Protein AF-A0AA39XKK7-F1 (afdb_monomer)

Sequence (184 aa):
MSSSHASLSAATDDRKARLAKLKSLKRKQPDADDDHHSADPDPSSLDSSTDTANTTTTAVSNSPPTQDVARLHLSGRNYDPETRGPKLGFEAPPTLALDKPTLEEQAADLEDESKRQAAVDAQEGDKGIDLFKLQPKKPNWDLKRELNRKLKVLNVRTDNAIAKLVRERLAAKKERELEEQDLA

Mean predicted aligned error: 21.62 Å

Solvent-accessible surface area (backbone atoms only — not comparable to full-atom values): 12000 Å² total; per-residue (Å²): 126,72,68,64,58,56,54,54,51,54,54,50,53,53,52,51,54,53,51,52,60,53,58,64,66,74,72,81,76,83,90,74,91,79,91,82,82,88,82,86,89,85,90,86,84,90,87,85,88,83,84,87,87,80,90,82,90,81,83,89,78,96,71,86,71,94,59,61,67,60,70,80,73,48,81,56,80,59,42,35,84,87,78,71,39,73,53,55,61,83,86,59,40,85,67,75,83,48,95,61,83,51,72,68,55,54,48,49,54,50,50,52,53,52,52,51,49,52,51,52,52,49,61,53,58,70,50,63,82,56,66,79,75,71,45,84,73,62,89,59,50,62,60,49,51,56,48,48,60,57,42,56,64,49,48,56,54,50,52,52,50,51,53,49,53,51,50,54,54,53,49,56,51,51,51,52,56,47,54,56,58,77,76,107

Radius of gyration: 39.66 Å; Cα contacts (8 Å, |Δi|>4): 17; chains: 1; bounding box: 82×65×104 Å

Secondary structure (DSSP, 8-state):
--HHHHHHHHHHHHHHHHHHHHHHHT-------------PPP------------------------S-HHHHH---TTEETTTTEE--TTTS-TTTT-SS--HHHHHHHHHHHHHHHHHHHHHHHSS---HHHHSPPPTTHHHHHHHHHHHHHHHHHHHHHHHHHHHHHHHHHHHHHHHHHHT-

Foldseek 3Di:
DPVVVVVVVVVVVVVVVVVVVVVVVPPPDDDDDDDDDDDDDDDDDDDDDDDDDDDDDDDDDDDDDPPDVCVVPDPCVQADPVVRDGNDCVVVPVCPPDPDDDPVVVVVVVVVVVVVVVVVVVVVPVVDDDPVVVPDDDPCPVVVVVVVVVVVVVVVVVVVVVVVVVVVVVVVVVVVVVVVVVVD

InterPro domains:
  IPR013169 mRNA splicing factor Cwf18-like [PF08315] (7-170)
  IPR013169 mRNA splicing factor Cwf18-like [PTHR31551] (2-176)

pLDDT: mean 76.4, std 20.33, range [33.97, 98.19]

Organism: NCBI:txid252184

Structure (mmCIF, N/CA/C/O backbone):
data_AF-A0AA39XKK7-F1
#
_entry.id   AF-A0AA39XKK7-F1
#
loop_
_atom_site.group_PDB
_atom_site.id
_atom_site.type_symbol
_atom_site.label_atom_id
_atom_site.label_alt_id
_atom_site.label_comp_id
_atom_site.label_asym_id
_atom_site.label_entity_id
_atom_site.label_seq_id
_atom_site.pdbx_PDB_ins_code
_atom_site.Cartn_x
_atom_site.Cartn_y
_atom_site.Cartn_z
_atom_site.occupancy
_atom_site.B_iso_or_equiv
_atom_site.auth_seq_id
_atom_site.auth_comp_id
_atom_site.auth_asym_id
_atom_site.auth_atom_id
_atom_site.pdbx_PDB_model_num
ATOM 1 N N . MET A 1 1 ? 42.856 1.350 -2.943 1.00 54.47 1 MET A N 1
ATOM 2 C CA . MET A 1 1 ? 41.787 1.456 -3.963 1.00 54.47 1 MET A CA 1
ATOM 3 C C . MET A 1 1 ? 42.305 1.777 -5.375 1.00 54.47 1 MET A C 1
ATOM 5 O O . MET A 1 1 ? 41.574 1.535 -6.319 1.00 54.47 1 MET A O 1
ATOM 9 N N . SER A 1 2 ? 43.549 2.252 -5.565 1.00 60.19 2 SER A N 1
ATOM 10 C CA . SER A 1 2 ? 44.083 2.618 -6.899 1.00 60.19 2 SER A CA 1
ATOM 11 C C . SER A 1 2 ? 44.522 1.423 -7.779 1.00 60.19 2 SER A C 1
ATOM 13 O O . SER A 1 2 ? 44.527 1.508 -9.003 1.00 60.19 2 SER A O 1
ATOM 15 N N . SER A 1 3 ? 44.840 0.267 -7.183 1.00 65.69 3 SER A N 1
ATOM 16 C CA . SER A 1 3 ? 45.387 -0.898 -7.902 1.00 65.69 3 SER A CA 1
ATOM 17 C C . SER A 1 3 ? 44.389 -1.630 -8.813 1.00 65.69 3 SER A C 1
ATOM 19 O O . SER A 1 3 ? 44.795 -2.166 -9.840 1.00 65.69 3 SER A O 1
ATOM 21 N N . SER A 1 4 ? 43.093 -1.630 -8.484 1.00 74.44 4 SER A N 1
ATOM 22 C CA . SER A 1 4 ? 42.065 -2.330 -9.271 1.00 74.44 4 SER A CA 1
ATOM 23 C C . SER A 1 4 ? 41.748 -1.638 -10.601 1.00 74.44 4 SER A C 1
ATOM 25 O O . SER A 1 4 ? 41.419 -2.299 -11.579 1.00 74.44 4 SER A O 1
ATOM 27 N N . HIS A 1 5 ? 41.873 -0.310 -10.672 1.00 76.50 5 HIS A N 1
ATOM 28 C CA . HIS A 1 5 ? 41.663 0.422 -11.925 1.00 76.50 5 HIS A CA 1
ATOM 29 C C . HIS A 1 5 ? 42.813 0.196 -12.913 1.00 76.50 5 HIS A C 1
ATOM 31 O O . HIS A 1 5 ? 42.573 0.071 -14.109 1.00 76.50 5 HIS A O 1
ATOM 37 N N . ALA A 1 6 ? 44.047 0.066 -12.418 1.00 82.12 6 ALA A N 1
ATOM 38 C CA . ALA A 1 6 ? 45.203 -0.226 -13.259 1.00 82.12 6 ALA A CA 1
ATOM 39 C C . ALA A 1 6 ? 45.124 -1.623 -13.906 1.00 82.12 6 ALA A C 1
ATOM 41 O O . ALA A 1 6 ? 45.447 -1.765 -15.084 1.00 82.12 6 ALA A O 1
ATOM 42 N N . SER A 1 7 ? 44.646 -2.642 -13.178 1.00 83.94 7 SER A N 1
ATOM 43 C CA . SER A 1 7 ? 44.491 -3.997 -13.729 1.00 83.94 7 SER A CA 1
ATOM 44 C C . SER A 1 7 ? 43.361 -4.095 -14.760 1.00 83.94 7 SER A C 1
ATOM 46 O O . SER A 1 7 ? 43.516 -4.775 -15.774 1.00 83.94 7 SER A O 1
ATOM 48 N N . LEU A 1 8 ? 42.250 -3.381 -14.546 1.00 86.38 8 LEU A N 1
ATOM 49 C CA . LEU A 1 8 ? 41.129 -3.320 -15.492 1.00 86.38 8 LEU A CA 1
ATOM 50 C C . LEU A 1 8 ? 41.510 -2.613 -16.802 1.00 86.38 8 LEU A C 1
ATOM 52 O O . LEU A 1 8 ? 41.150 -3.087 -17.884 1.00 86.38 8 LEU A O 1
ATOM 56 N N . SER A 1 9 ? 42.270 -1.517 -16.722 1.00 91.25 9 SER A N 1
ATOM 57 C CA . SER A 1 9 ? 42.781 -0.820 -17.908 1.00 91.25 9 SER A CA 1
ATOM 58 C C . SER A 1 9 ? 43.757 -1.696 -18.696 1.00 91.25 9 SER A C 1
ATOM 60 O O . SER A 1 9 ? 43.575 -1.870 -19.899 1.00 91.25 9 SER A O 1
ATOM 62 N N . ALA A 1 10 ? 44.704 -2.355 -18.015 1.00 91.25 10 ALA A N 1
ATOM 63 C CA . ALA A 1 10 ? 45.649 -3.273 -18.655 1.00 91.25 10 ALA A CA 1
ATOM 64 C C . ALA A 1 10 ? 44.943 -4.438 -19.383 1.00 91.25 10 ALA A C 1
ATOM 66 O O . ALA A 1 10 ? 45.268 -4.749 -20.527 1.00 91.25 10 ALA A O 1
ATOM 67 N N . ALA A 1 11 ? 43.914 -5.036 -18.768 1.00 92.31 11 ALA A N 1
ATOM 68 C CA . ALA A 1 11 ? 43.124 -6.100 -19.395 1.00 92.31 11 ALA A CA 1
ATOM 69 C C . ALA A 1 11 ? 42.337 -5.619 -20.633 1.00 92.31 11 ALA A C 1
ATOM 71 O O . ALA A 1 11 ? 42.130 -6.375 -21.589 1.00 92.31 11 ALA A O 1
ATOM 72 N N . THR A 1 12 ? 41.898 -4.358 -20.630 1.00 94.81 12 THR A N 1
ATOM 73 C CA . THR A 1 12 ? 41.181 -3.747 -21.758 1.00 94.81 12 THR A CA 1
ATOM 74 C C . THR A 1 12 ? 42.115 -3.521 -22.947 1.00 94.81 12 THR A C 1
ATOM 76 O O . THR A 1 12 ? 41.756 -3.853 -24.084 1.00 94.81 12 THR A O 1
ATOM 79 N N . ASP A 1 13 ? 43.328 -3.032 -22.689 1.00 94.56 13 ASP A N 1
ATOM 80 C CA . ASP A 1 13 ? 44.349 -2.810 -23.715 1.00 94.56 13 ASP A CA 1
ATOM 81 C C . ASP A 1 13 ? 44.814 -4.130 -24.355 1.00 94.56 13 ASP A C 1
ATOM 83 O O . ASP A 1 13 ? 44.873 -4.232 -25.586 1.00 94.56 13 ASP A O 1
ATOM 87 N N . ASP A 1 14 ? 45.003 -5.187 -23.558 1.00 94.12 14 ASP A N 1
ATOM 88 C CA . ASP A 1 14 ? 45.325 -6.535 -24.051 1.00 94.12 14 ASP A CA 1
ATOM 89 C C . ASP A 1 14 ? 44.228 -7.109 -24.964 1.00 94.12 14 ASP A C 1
ATOM 91 O O . ASP A 1 14 ? 44.506 -7.688 -26.025 1.00 94.12 14 ASP A O 1
ATOM 95 N N . ARG A 1 15 ? 42.951 -6.927 -24.594 1.00 93.62 15 ARG A N 1
ATOM 96 C CA . ARG A 1 15 ? 41.813 -7.354 -25.425 1.00 93.62 15 ARG A CA 1
ATOM 97 C C . ARG A 1 15 ? 41.777 -6.587 -26.746 1.00 93.62 15 ARG A C 1
ATOM 99 O O . ARG A 1 15 ? 41.540 -7.188 -27.797 1.00 93.62 15 ARG A O 1
ATOM 106 N N . LYS A 1 16 ? 42.033 -5.278 -26.712 1.00 95.62 16 LYS A N 1
ATOM 107 C CA . LYS A 1 16 ? 42.076 -4.417 -27.902 1.00 95.62 16 LYS A CA 1
ATOM 108 C C . LYS A 1 16 ? 43.201 -4.833 -28.854 1.00 95.62 16 LYS A C 1
ATOM 110 O O . LYS A 1 16 ? 42.954 -4.954 -30.056 1.00 95.62 16 LYS A O 1
ATOM 115 N N . ALA A 1 17 ? 44.389 -5.135 -28.330 1.00 94.31 17 ALA A N 1
ATOM 116 C CA . ALA A 1 17 ? 45.520 -5.634 -29.111 1.00 94.31 17 ALA A CA 1
ATOM 117 C C . ALA A 1 17 ? 45.219 -6.996 -29.766 1.00 94.31 17 ALA A C 1
ATOM 119 O O . ALA A 1 17 ? 45.472 -7.186 -30.960 1.00 94.31 17 ALA A O 1
ATOM 120 N N . ARG A 1 18 ? 44.594 -7.926 -29.025 1.00 91.88 18 ARG A N 1
ATOM 121 C CA . ARG A 1 18 ? 44.134 -9.214 -29.574 1.00 91.88 18 ARG A CA 1
ATOM 122 C C . ARG A 1 18 ? 43.142 -9.031 -30.719 1.00 91.88 18 ARG A C 1
ATOM 124 O O . ARG A 1 18 ? 43.312 -9.636 -31.775 1.00 91.88 18 ARG A O 1
ATOM 131 N N . LEU A 1 19 ? 42.136 -8.176 -30.545 1.00 91.50 19 LEU A N 1
ATO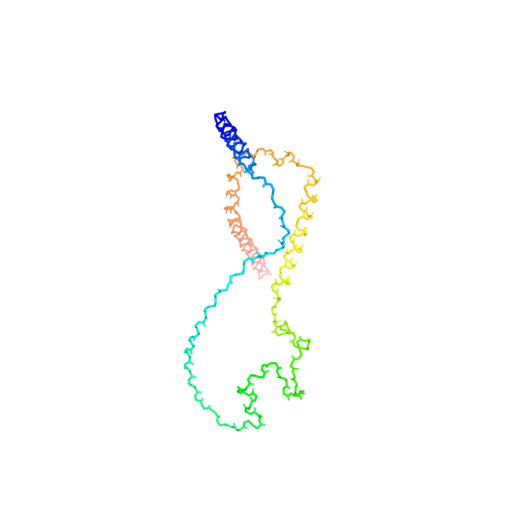M 132 C CA . LEU A 1 19 ? 41.139 -7.919 -31.587 1.00 91.50 19 LEU A CA 1
ATOM 133 C C . LEU A 1 19 ? 41.746 -7.251 -32.826 1.00 91.50 19 LEU A C 1
ATOM 135 O O . LEU A 1 19 ? 41.363 -7.597 -33.940 1.00 91.50 19 LEU A O 1
ATOM 139 N N . ALA A 1 20 ? 42.710 -6.343 -32.663 1.00 90.06 20 ALA A N 1
ATOM 140 C CA . ALA A 1 20 ? 43.419 -5.737 -33.791 1.00 90.06 20 ALA A CA 1
ATOM 141 C C . ALA A 1 20 ? 44.182 -6.788 -34.617 1.00 90.06 20 ALA A C 1
ATOM 143 O O . ALA A 1 20 ? 44.104 -6.782 -35.846 1.00 90.06 20 ALA A O 1
ATOM 144 N N . LYS A 1 21 ? 44.840 -7.742 -33.946 1.00 84.69 21 LYS A N 1
ATOM 145 C CA . LYS A 1 21 ? 45.555 -8.853 -34.594 1.00 84.69 21 LYS A CA 1
ATOM 146 C C . LYS A 1 21 ? 44.618 -9.838 -35.303 1.00 84.69 21 LYS A C 1
ATOM 148 O O . LYS A 1 21 ? 44.974 -10.387 -36.338 1.00 84.69 21 LYS A O 1
ATOM 153 N N . LEU A 1 22 ? 43.408 -10.037 -34.779 1.00 79.81 22 LEU A N 1
ATOM 154 C CA . LEU A 1 22 ? 42.384 -10.861 -35.432 1.00 79.81 22 LEU A CA 1
ATOM 155 C C . LEU A 1 22 ? 41.727 -10.145 -36.621 1.00 79.81 22 LEU A C 1
ATOM 157 O O . LEU A 1 22 ? 41.386 -10.783 -37.615 1.00 79.81 22 LEU A O 1
ATOM 161 N N . LYS A 1 23 ? 41.590 -8.815 -36.562 1.00 78.75 23 LYS A N 1
ATOM 162 C CA . LYS A 1 23 ? 41.045 -8.005 -37.663 1.00 78.75 23 LYS A CA 1
ATOM 163 C C . LYS A 1 23 ? 41.951 -7.984 -38.895 1.00 78.75 23 LYS A C 1
ATOM 165 O O . LYS A 1 23 ? 41.434 -7.962 -40.009 1.00 78.75 23 LYS A O 1
ATOM 170 N N . SER A 1 24 ? 43.274 -8.012 -38.732 1.00 71.69 24 SER A N 1
ATOM 171 C CA . SER A 1 24 ? 44.200 -8.086 -39.873 1.00 71.69 24 SER A CA 1
ATOM 172 C C . SER A 1 24 ? 44.254 -9.474 -40.520 1.00 71.69 24 SER A C 1
ATOM 174 O O . SER A 1 24 ? 44.576 -9.571 -41.701 1.00 71.69 24 SER A O 1
ATOM 176 N N . LEU A 1 25 ? 43.878 -10.533 -39.794 1.00 64.81 25 LEU A N 1
ATOM 177 C CA . LEU A 1 25 ? 43.832 -11.904 -40.315 1.00 64.81 25 LEU A CA 1
ATOM 178 C C . LEU A 1 25 ? 42.626 -12.176 -41.229 1.00 64.81 25 LEU A C 1
ATOM 180 O O . LEU A 1 25 ? 42.668 -13.104 -42.028 1.00 64.81 25 LEU A O 1
ATOM 184 N N . LYS A 1 26 ? 41.561 -11.367 -41.146 1.00 62.91 26 LYS A N 1
ATOM 185 C CA . LYS A 1 26 ? 40.308 -11.592 -41.890 1.00 62.91 26 LYS A CA 1
ATOM 186 C C . LYS A 1 26 ? 40.284 -10.970 -43.295 1.00 62.91 26 LYS A C 1
ATOM 188 O O . LYS A 1 26 ? 39.236 -10.933 -43.924 1.00 62.91 26 LYS A O 1
ATOM 193 N N . ARG A 1 27 ? 41.421 -10.480 -43.804 1.00 63.44 27 ARG A N 1
ATOM 194 C CA . ARG A 1 27 ? 41.534 -9.906 -45.156 1.00 63.44 27 ARG A CA 1
ATOM 195 C C . ARG A 1 27 ? 42.669 -10.564 -45.939 1.00 63.44 27 ARG A C 1
ATOM 197 O O . ARG A 1 27 ? 43.727 -9.974 -46.148 1.00 63.44 27 ARG A O 1
ATOM 204 N N . LYS A 1 28 ? 42.432 -11.812 -46.348 1.00 50.25 28 LYS A N 1
ATOM 205 C CA . LYS A 1 28 ? 43.160 -12.492 -47.429 1.00 50.25 28 LYS A CA 1
ATOM 206 C C . LYS A 1 28 ? 42.304 -13.615 -48.035 1.00 50.25 28 LYS A C 1
ATOM 208 O O . LYS A 1 28 ? 42.669 -14.780 -47.977 1.00 50.25 28 LYS A O 1
ATOM 213 N N . GLN A 1 29 ? 41.170 -13.251 -48.622 1.00 43.19 29 GLN A N 1
ATOM 214 C CA . GLN A 1 29 ? 40.644 -13.953 -49.793 1.00 43.19 29 GLN A CA 1
ATOM 215 C C . GLN A 1 29 ? 40.386 -12.886 -50.866 1.00 43.19 29 GLN A C 1
ATOM 217 O O . GLN A 1 29 ? 39.806 -11.857 -50.518 1.00 43.19 29 GLN A O 1
ATOM 222 N N . PRO A 1 30 ? 40.914 -13.041 -52.094 1.00 42.25 30 PRO A N 1
ATOM 223 C CA . PRO A 1 30 ? 40.501 -12.228 -53.228 1.00 42.25 30 PRO A CA 1
ATOM 224 C C . PRO A 1 30 ? 39.130 -12.694 -53.727 1.00 42.25 30 PRO A C 1
ATOM 226 O O . PRO A 1 30 ? 38.815 -13.883 -53.665 1.00 42.25 30 PRO A O 1
ATOM 229 N N . ASP A 1 31 ? 38.352 -11.720 -54.178 1.00 33.97 31 ASP A N 1
ATOM 230 C CA . ASP A 1 31 ? 36.962 -11.826 -54.600 1.00 33.97 31 ASP A CA 1
ATOM 231 C C . ASP A 1 31 ? 36.751 -12.816 -55.759 1.00 33.97 31 ASP A C 1
ATOM 233 O O . ASP A 1 31 ? 37.528 -12.859 -56.716 1.00 33.97 31 ASP A O 1
ATOM 237 N N . ALA A 1 32 ? 35.660 -13.573 -55.671 1.00 36.22 32 ALA A N 1
ATOM 238 C CA . ALA A 1 32 ? 34.907 -14.055 -56.817 1.00 36.22 32 ALA A CA 1
ATOM 239 C C . ALA A 1 32 ? 33.440 -13.737 -56.519 1.00 36.22 32 ALA A C 1
ATOM 241 O O . ALA A 1 32 ? 32.932 -14.083 -55.450 1.00 36.22 32 ALA A O 1
ATOM 242 N N . ASP A 1 33 ? 32.835 -12.996 -57.439 1.00 40.75 33 ASP A N 1
ATOM 243 C CA . ASP A 1 33 ? 31.423 -12.649 -57.480 1.00 40.75 33 ASP A CA 1
ATOM 244 C C . ASP A 1 33 ? 30.546 -13.903 -57.334 1.00 40.75 33 ASP A C 1
ATOM 246 O O . ASP A 1 33 ? 30.862 -14.932 -57.923 1.00 40.75 33 ASP A O 1
ATOM 250 N N . ASP A 1 34 ? 29.469 -13.822 -56.551 1.00 35.47 34 ASP A N 1
ATOM 251 C CA . ASP A 1 34 ? 28.136 -14.238 -57.002 1.00 35.47 34 ASP A CA 1
ATOM 252 C C . ASP A 1 34 ? 27.074 -13.999 -55.918 1.00 35.47 34 ASP A C 1
ATOM 254 O O . ASP A 1 34 ? 27.253 -14.257 -54.724 1.00 35.47 34 ASP A O 1
ATOM 258 N N . ASP A 1 35 ? 25.952 -13.472 -56.394 1.00 36.69 35 ASP A N 1
ATOM 259 C CA . ASP A 1 35 ? 24.671 -13.334 -55.721 1.00 36.69 35 ASP A CA 1
ATOM 260 C C . ASP A 1 35 ? 24.207 -14.640 -55.047 1.00 36.69 35 ASP A C 1
ATOM 262 O O . ASP A 1 35 ? 24.366 -15.722 -55.602 1.00 36.69 35 ASP A O 1
ATOM 266 N N . HIS A 1 36 ? 23.561 -14.548 -53.875 1.00 35.78 36 HIS A N 1
ATOM 267 C CA . HIS A 1 36 ? 22.185 -15.033 -53.653 1.00 35.78 36 HIS A CA 1
ATOM 268 C C . HIS A 1 36 ? 21.768 -15.060 -52.168 1.00 35.78 36 HIS A C 1
ATOM 270 O O . HIS A 1 36 ? 22.549 -15.250 -51.241 1.00 35.78 36 HIS A O 1
ATOM 276 N N . HIS A 1 37 ? 20.471 -14.816 -51.989 1.00 37.56 37 HIS A N 1
ATOM 277 C CA . HIS A 1 37 ? 19.690 -14.697 -50.762 1.00 37.56 37 HIS A CA 1
ATOM 278 C C . HIS A 1 37 ? 19.530 -15.984 -49.915 1.00 37.56 37 HIS A C 1
ATOM 280 O O . HIS A 1 37 ? 19.591 -17.093 -50.436 1.00 37.56 37 HIS A O 1
ATOM 286 N N . SER A 1 38 ? 19.111 -15.751 -48.657 1.00 39.25 38 SER A N 1
ATOM 287 C CA . SER A 1 38 ? 18.258 -16.592 -47.784 1.00 39.25 38 SER A CA 1
ATOM 288 C C . SER A 1 38 ? 18.853 -17.831 -47.105 1.00 39.25 38 SER A C 1
ATOM 290 O O . SER A 1 38 ? 19.238 -18.781 -47.774 1.00 39.25 38 SER A O 1
ATOM 292 N N . ALA A 1 39 ? 18.749 -17.900 -45.769 1.00 35.47 39 ALA A N 1
ATOM 293 C CA . ALA A 1 39 ? 17.786 -18.780 -45.077 1.00 35.47 39 ALA A CA 1
ATOM 294 C C . ALA A 1 39 ? 18.094 -18.896 -43.567 1.00 35.47 39 ALA A C 1
ATOM 296 O O . ALA A 1 39 ? 19.192 -19.286 -43.167 1.00 35.47 39 ALA A O 1
ATOM 297 N N . ASP A 1 40 ? 17.089 -18.580 -42.749 1.00 41.97 40 ASP A N 1
ATOM 298 C CA . ASP A 1 40 ? 16.995 -18.898 -41.320 1.00 41.97 40 ASP A CA 1
ATOM 299 C C . ASP A 1 40 ? 16.889 -20.423 -41.073 1.00 41.97 40 ASP A C 1
ATOM 301 O O . ASP A 1 40 ? 16.381 -21.142 -41.939 1.00 41.97 40 ASP A O 1
ATOM 305 N N . PRO A 1 41 ? 17.306 -20.946 -39.900 1.00 45.59 41 PRO A N 1
ATOM 306 C CA . PRO A 1 41 ? 17.075 -22.338 -39.526 1.00 45.59 41 PRO A CA 1
ATOM 307 C C . PRO A 1 41 ? 15.839 -22.507 -38.617 1.00 45.59 41 PRO A C 1
ATOM 309 O O . PRO A 1 41 ? 15.780 -21.969 -37.512 1.00 45.59 41 PRO A O 1
ATOM 312 N N . ASP A 1 42 ? 14.889 -23.323 -39.074 1.00 37.03 42 ASP A N 1
ATOM 313 C CA . ASP A 1 42 ? 13.704 -23.802 -38.346 1.00 37.03 42 ASP A CA 1
ATOM 314 C C . ASP A 1 42 ? 14.045 -25.021 -37.449 1.00 37.03 42 ASP A C 1
ATOM 316 O O . ASP A 1 42 ? 14.730 -25.938 -37.919 1.00 37.03 42 ASP A O 1
ATOM 320 N N . PRO A 1 43 ? 13.549 -25.119 -36.197 1.00 49.66 43 PRO A N 1
ATOM 321 C CA . PRO A 1 43 ? 13.589 -26.352 -35.412 1.00 49.66 43 PRO A CA 1
ATOM 322 C C . PRO A 1 43 ? 12.209 -27.031 -35.324 1.00 49.66 43 PRO A C 1
ATOM 324 O O . PRO A 1 43 ? 11.294 -26.547 -34.661 1.00 49.66 43 PRO A O 1
ATOM 327 N N . SER A 1 44 ? 12.086 -28.222 -35.917 1.00 41.94 44 SER A N 1
ATOM 328 C CA . SER A 1 44 ? 10.950 -29.130 -35.714 1.00 41.94 44 SER A CA 1
ATOM 329 C C . SER A 1 44 ? 11.368 -30.353 -34.892 1.00 41.94 44 SER A C 1
ATOM 331 O O . SER A 1 44 ? 12.270 -31.097 -35.265 1.00 41.94 44 SER A O 1
ATOM 333 N N . SER A 1 45 ? 10.696 -30.584 -33.763 1.00 43.34 45 SER A N 1
ATOM 334 C CA . SER A 1 45 ? 10.453 -31.938 -33.249 1.00 43.34 45 SER A CA 1
ATOM 335 C C . SER A 1 45 ? 9.253 -31.927 -32.300 1.00 43.34 45 SER A C 1
ATOM 337 O O . SER A 1 45 ? 9.255 -31.273 -31.260 1.00 43.34 45 SER A O 1
ATOM 339 N N . LEU A 1 46 ? 8.200 -32.621 -32.733 1.00 39.31 46 LEU A N 1
ATOM 340 C CA . LEU A 1 46 ? 7.024 -32.981 -31.953 1.00 39.31 46 LEU A CA 1
ATOM 341 C C . LEU A 1 46 ? 7.326 -34.248 -31.141 1.00 39.31 46 LEU A C 1
ATOM 343 O O . LEU A 1 46 ? 7.862 -35.199 -31.703 1.00 39.31 46 LEU A O 1
ATOM 347 N N . ASP A 1 47 ? 6.863 -34.305 -29.894 1.00 34.31 47 ASP A N 1
ATOM 348 C CA . ASP A 1 47 ? 6.333 -35.536 -29.297 1.00 34.31 47 ASP A CA 1
ATOM 349 C C . ASP A 1 47 ? 5.346 -35.166 -28.178 1.00 34.31 47 ASP A C 1
ATOM 351 O O . ASP A 1 47 ? 5.673 -34.430 -27.247 1.00 34.31 47 ASP A O 1
ATOM 355 N N . SER A 1 48 ? 4.106 -35.633 -28.307 1.00 35.31 48 SER A N 1
ATOM 356 C CA . SER A 1 48 ? 3.051 -35.485 -27.309 1.00 35.31 48 SER A CA 1
ATOM 357 C C . SER A 1 48 ? 2.306 -36.812 -27.227 1.00 35.31 48 SER A C 1
ATOM 359 O O . SER A 1 48 ? 1.382 -37.089 -27.991 1.00 35.31 48 SER A O 1
ATOM 361 N N . SER A 1 49 ? 2.759 -37.653 -26.303 1.00 43.69 49 SER A N 1
ATOM 362 C CA . SER A 1 49 ? 2.088 -38.886 -25.910 1.00 43.69 49 SER A CA 1
ATOM 363 C C . SER A 1 49 ? 1.012 -38.553 -24.873 1.00 43.69 49 SER A C 1
ATOM 365 O O . SER A 1 49 ? 1.309 -38.062 -23.785 1.00 43.69 49 SER A O 1
ATOM 367 N N . THR A 1 50 ? -0.249 -38.790 -25.232 1.00 36.09 50 THR A N 1
ATOM 368 C CA . THR A 1 50 ? -1.413 -38.672 -24.347 1.00 36.09 50 THR A CA 1
ATOM 369 C C . THR A 1 50 ? -1.782 -40.056 -23.834 1.00 36.09 50 THR A C 1
ATOM 371 O O . THR A 1 50 ? -2.022 -40.959 -24.628 1.00 36.09 50 THR A O 1
ATOM 374 N N . ASP A 1 51 ? -1.872 -40.215 -22.514 1.00 37.12 51 ASP A N 1
ATOM 375 C CA . ASP A 1 51 ? -2.521 -41.375 -21.906 1.00 37.12 51 ASP A CA 1
ATOM 376 C C . ASP A 1 51 ? -3.474 -40.862 -20.822 1.00 37.12 51 ASP A C 1
ATOM 378 O O . ASP A 1 51 ? -3.065 -40.323 -19.792 1.00 37.12 51 ASP A O 1
ATOM 382 N N . THR A 1 52 ? -4.772 -40.904 -21.127 1.00 35.88 52 THR A N 1
ATOM 383 C 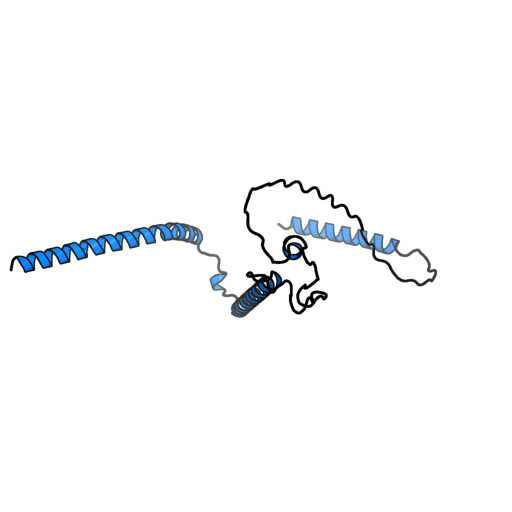CA . THR A 1 52 ? -5.852 -40.447 -20.245 1.00 35.88 52 THR A CA 1
ATOM 384 C C . THR A 1 52 ? -6.607 -41.670 -19.755 1.00 35.88 52 THR A C 1
ATOM 386 O O . THR A 1 52 ? -7.516 -42.163 -20.417 1.00 35.88 52 THR A O 1
ATOM 389 N N . ALA A 1 53 ? -6.245 -42.143 -18.567 1.00 44.12 53 ALA A N 1
ATOM 390 C CA . ALA A 1 53 ? -7.090 -43.021 -17.777 1.00 44.12 53 ALA A CA 1
ATOM 391 C C . ALA A 1 53 ? -7.968 -42.153 -16.869 1.00 44.12 53 ALA A C 1
ATOM 393 O O . ALA A 1 53 ? -7.466 -41.535 -15.931 1.00 44.12 53 ALA A O 1
ATOM 394 N N . ASN A 1 54 ? -9.281 -42.117 -17.111 1.00 43.22 54 ASN A N 1
ATOM 395 C CA . ASN A 1 54 ? -10.207 -41.830 -16.021 1.00 43.22 54 ASN A CA 1
ATOM 396 C C . ASN A 1 54 ? -11.520 -42.602 -16.180 1.00 43.22 54 ASN A C 1
ATOM 398 O O . ASN A 1 54 ? -12.411 -42.243 -16.947 1.00 43.22 54 ASN A O 1
ATOM 402 N N . THR A 1 55 ? -11.601 -43.691 -15.421 1.00 42.25 55 THR A N 1
ATOM 403 C CA . THR A 1 55 ? -12.814 -44.445 -15.121 1.00 42.25 55 THR A CA 1
ATOM 404 C C . THR A 1 55 ? -13.571 -43.702 -14.029 1.00 42.25 55 THR A C 1
ATOM 406 O O . THR A 1 55 ? -13.052 -43.553 -12.927 1.00 42.25 55 THR A O 1
ATOM 409 N N . THR A 1 56 ? -14.815 -43.293 -14.270 1.00 38.72 56 THR A N 1
ATOM 410 C CA . THR A 1 56 ? -15.803 -43.119 -13.193 1.00 38.72 56 THR A CA 1
ATOM 411 C C . THR A 1 56 ? -17.195 -43.412 -13.735 1.00 38.72 56 THR A C 1
ATOM 413 O O . THR A 1 56 ? -17.762 -42.658 -14.519 1.00 38.72 56 THR A O 1
ATOM 416 N N . THR A 1 57 ? -17.718 -44.553 -13.304 1.00 46.03 57 THR A N 1
ATOM 417 C CA . THR A 1 57 ? -19.081 -45.022 -13.530 1.00 46.03 57 THR A CA 1
ATOM 418 C C . THR A 1 57 ? -19.936 -44.570 -12.350 1.00 46.03 57 THR A C 1
ATOM 420 O O . THR A 1 57 ? -19.655 -44.967 -11.221 1.00 46.03 57 THR A O 1
ATOM 423 N N . THR A 1 58 ? -21.013 -43.822 -12.592 1.00 41.19 58 THR A N 1
ATOM 424 C CA . THR A 1 58 ? -22.077 -43.612 -11.595 1.00 41.19 58 THR A CA 1
ATOM 425 C C . THR A 1 58 ? -23.463 -43.675 -12.237 1.00 41.19 58 THR A C 1
ATOM 427 O O . THR A 1 58 ? -23.887 -42.803 -12.983 1.00 41.19 58 THR A O 1
ATOM 430 N N . ALA A 1 59 ? -24.115 -44.797 -11.936 1.00 44.00 59 ALA A N 1
ATOM 431 C CA . ALA A 1 59 ? -25.528 -45.042 -11.662 1.00 44.00 59 ALA A CA 1
ATOM 432 C C . ALA A 1 59 ? -26.607 -43.967 -11.958 1.00 44.00 59 ALA A C 1
ATOM 434 O O . ALA A 1 59 ? -26.628 -42.896 -11.365 1.00 44.00 59 ALA A O 1
ATOM 435 N N . VAL A 1 60 ? -27.614 -44.443 -12.708 1.00 47.84 60 VAL A N 1
ATOM 436 C CA . VAL A 1 60 ? -29.077 -44.302 -12.523 1.00 47.84 60 VAL A CA 1
ATOM 437 C C . VAL A 1 60 ? -29.699 -42.901 -12.605 1.00 47.84 60 VAL A C 1
ATOM 439 O O . VAL A 1 60 ? -29.659 -42.113 -11.667 1.00 47.84 60 VAL A O 1
ATOM 442 N N . SER A 1 61 ? -30.490 -42.682 -13.661 1.00 40.12 61 SER A N 1
ATOM 443 C CA . SER A 1 61 ? -31.834 -42.091 -13.532 1.00 40.12 61 SER A CA 1
ATOM 444 C C . SER A 1 61 ? -32.679 -42.342 -14.786 1.00 40.12 61 SER A C 1
ATOM 446 O O . SER A 1 61 ? -32.343 -41.936 -15.894 1.00 40.12 61 SER A O 1
ATOM 448 N N . ASN A 1 62 ? -33.798 -43.040 -14.582 1.00 52.59 62 ASN A N 1
ATOM 449 C CA . ASN A 1 62 ? -34.901 -43.184 -15.527 1.00 52.59 62 ASN A CA 1
ATOM 450 C C . ASN A 1 62 ? -35.540 -41.819 -15.818 1.00 52.59 62 ASN A C 1
ATOM 452 O O . ASN A 1 62 ? -36.061 -41.202 -14.891 1.00 52.59 62 ASN A O 1
ATOM 456 N N . SER A 1 63 ? -35.577 -41.411 -17.087 1.00 51.12 63 SER A N 1
ATOM 457 C CA . SER A 1 63 ? -36.639 -40.646 -17.781 1.00 51.12 63 SER A CA 1
ATOM 458 C C . SER A 1 63 ? -36.131 -40.319 -19.192 1.00 51.12 63 SER A C 1
ATOM 460 O O . SER A 1 63 ? -34.942 -40.043 -19.322 1.00 51.12 63 SER A O 1
ATOM 462 N N . PRO A 1 64 ? -36.951 -40.346 -20.259 1.00 49.50 64 PRO A N 1
ATOM 463 C CA . PRO A 1 64 ? -36.457 -40.028 -21.592 1.00 49.50 64 PRO A CA 1
ATOM 464 C C . PRO A 1 64 ? -36.339 -38.504 -21.738 1.00 49.50 64 PRO A C 1
ATOM 466 O O . PRO A 1 64 ? -37.367 -37.824 -21.702 1.00 49.50 64 PRO A O 1
ATOM 469 N N . PRO A 1 65 ? -35.147 -37.918 -21.949 1.00 53.00 65 PRO A N 1
ATOM 470 C CA . PRO A 1 65 ? -35.101 -36.600 -22.544 1.00 53.00 65 PRO A CA 1
ATOM 471 C C . PRO A 1 65 ? -35.420 -36.787 -24.030 1.00 53.00 65 PRO A C 1
ATOM 473 O O . PRO A 1 65 ? -34.598 -37.276 -24.802 1.00 53.00 65 PRO A O 1
ATOM 476 N N . THR A 1 66 ? -36.604 -36.371 -24.476 1.00 57.91 66 THR A N 1
ATOM 477 C CA . THR A 1 66 ? -36.885 -36.130 -25.905 1.00 57.91 66 THR A CA 1
ATOM 478 C C . THR A 1 66 ? -36.149 -34.876 -26.399 1.00 57.91 66 THR A C 1
ATOM 480 O O . THR A 1 66 ? -36.705 -34.048 -27.113 1.00 57.91 66 THR A O 1
ATOM 483 N N . GLN A 1 67 ? -34.906 -34.695 -25.965 1.00 60.19 67 GLN A N 1
ATOM 484 C CA . GLN A 1 67 ? -33.980 -33.691 -26.450 1.00 60.19 67 GLN A CA 1
ATOM 485 C C . GLN A 1 67 ? -32.730 -34.446 -26.867 1.00 60.19 67 GLN A C 1
ATOM 487 O O . GLN A 1 67 ? -31.893 -34.814 -26.051 1.00 60.19 67 GLN A O 1
ATOM 492 N N . ASP A 1 68 ? -32.734 -34.761 -28.156 1.00 62.41 68 ASP A N 1
ATOM 493 C CA . ASP A 1 68 ? -31.607 -35.081 -29.019 1.00 62.41 68 ASP A CA 1
ATOM 494 C C . ASP A 1 68 ? -30.321 -35.499 -28.281 1.00 62.41 68 ASP A C 1
ATOM 496 O O . ASP A 1 68 ? -29.419 -34.693 -28.055 1.00 62.41 68 ASP A O 1
ATOM 500 N N . VAL A 1 69 ? -30.234 -36.783 -27.909 1.00 71.81 69 VAL A N 1
ATOM 501 C CA . VAL A 1 69 ? -29.047 -37.439 -27.310 1.00 71.81 69 VAL A CA 1
ATOM 502 C C . VAL A 1 69 ? -27.739 -37.080 -28.029 1.00 71.81 69 VAL A C 1
ATOM 504 O O . VAL A 1 69 ? -26.676 -37.050 -27.407 1.00 71.81 69 VAL A O 1
ATOM 507 N N . ALA A 1 70 ? -27.816 -36.744 -29.320 1.00 68.50 70 ALA A N 1
ATOM 508 C CA . ALA A 1 70 ? -26.698 -36.242 -30.106 1.00 68.50 70 ALA A CA 1
ATOM 509 C C . ALA A 1 70 ? -26.062 -34.973 -29.509 1.00 68.50 70 ALA A C 1
ATOM 511 O O . ALA A 1 70 ? -24.841 -34.880 -29.479 1.00 68.50 70 ALA A O 1
ATOM 512 N N . ARG A 1 71 ? -26.846 -34.031 -28.967 1.00 70.94 71 ARG A N 1
ATOM 513 C CA . ARG A 1 71 ? -26.334 -32.797 -28.333 1.00 70.94 71 ARG A CA 1
ATOM 514 C C . ARG A 1 71 ? -25.583 -33.064 -27.031 1.00 70.94 71 ARG A C 1
ATOM 516 O O . ARG A 1 71 ? -24.703 -32.293 -26.667 1.00 70.94 71 ARG A O 1
ATOM 523 N N . LEU A 1 72 ? -25.932 -34.147 -26.339 1.00 72.62 72 LEU A N 1
ATOM 524 C CA . LEU A 1 72 ? -25.311 -34.530 -25.075 1.00 72.62 72 LEU A CA 1
ATOM 525 C C . LEU A 1 72 ? -23.938 -35.190 -25.297 1.00 72.62 72 LEU A C 1
ATOM 527 O O . LEU A 1 72 ? -23.059 -35.077 -24.450 1.00 72.62 72 LEU A O 1
ATOM 531 N N . HIS A 1 73 ? -23.760 -35.898 -26.420 1.00 71.50 73 HIS A N 1
ATOM 532 C CA . HIS A 1 73 ? -22.578 -36.733 -26.675 1.00 71.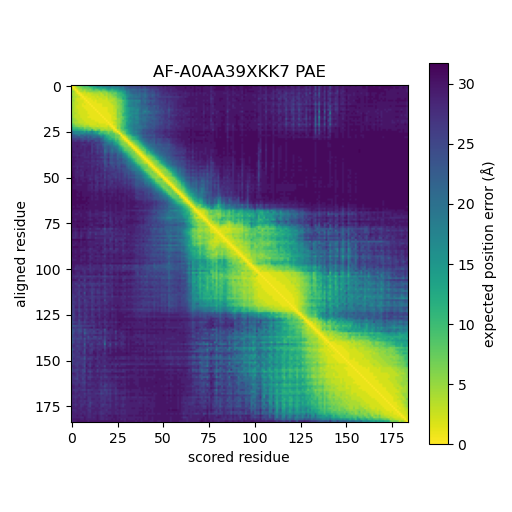50 73 HIS A CA 1
ATOM 533 C C . HIS A 1 73 ? -21.654 -36.179 -27.774 1.00 71.50 73 HIS A C 1
ATOM 535 O O . HIS A 1 73 ? -20.459 -36.471 -27.770 1.00 71.50 73 HIS A O 1
ATOM 541 N N . LEU A 1 74 ? -22.170 -35.384 -28.717 1.00 78.94 74 LEU A N 1
ATOM 542 C CA . LEU A 1 74 ? -21.385 -34.785 -29.791 1.00 78.94 74 LEU A CA 1
ATOM 543 C C . LEU A 1 74 ? -21.061 -33.334 -29.434 1.00 78.94 74 LEU A C 1
ATOM 545 O O . LEU A 1 74 ? -21.894 -32.438 -29.567 1.00 78.94 74 LEU A O 1
ATOM 549 N N . SER A 1 75 ? -19.820 -33.083 -29.010 1.00 70.38 75 SER A N 1
ATOM 550 C CA . SER A 1 75 ? -19.312 -31.715 -28.922 1.00 70.38 75 SER A CA 1
ATOM 551 C C . SER A 1 75 ? -19.284 -31.154 -30.347 1.00 70.38 75 SER A C 1
ATOM 553 O O . SER A 1 75 ? -18.412 -31.539 -31.127 1.00 70.38 75 SER A O 1
ATOM 555 N N . GLY A 1 76 ? -20.251 -30.314 -30.721 1.00 75.31 76 GLY A N 1
ATOM 556 C CA . GLY A 1 76 ? -20.346 -29.654 -32.030 1.00 75.31 76 GLY A CA 1
ATOM 557 C C . GLY A 1 76 ? -19.201 -28.664 -32.252 1.00 75.31 76 GLY A C 1
ATOM 558 O O . GLY A 1 76 ? -19.404 -27.454 -32.321 1.00 75.31 76 GLY A O 1
ATOM 559 N N . ARG A 1 77 ? -17.958 -29.154 -32.280 1.00 75.44 77 ARG A N 1
ATOM 560 C CA . ARG A 1 77 ? -16.755 -28.335 -32.407 1.00 75.44 77 ARG A CA 1
ATOM 561 C C . ARG A 1 77 ? -16.836 -27.606 -33.743 1.00 75.44 77 ARG A C 1
ATOM 563 O O . ARG A 1 77 ? -16.758 -28.227 -34.794 1.00 75.44 77 ARG A O 1
ATOM 570 N N . ASN A 1 78 ? -16.994 -26.288 -33.664 1.00 80.06 78 ASN A N 1
ATOM 571 C CA . ASN A 1 78 ? -17.164 -25.391 -34.804 1.00 80.06 78 ASN A CA 1
ATOM 572 C C . ASN A 1 78 ? -18.468 -25.580 -35.619 1.00 80.06 78 ASN A C 1
ATOM 574 O O . ASN A 1 78 ? -18.539 -25.116 -36.751 1.00 80.06 78 ASN A O 1
ATOM 578 N N . TYR A 1 79 ? -19.500 -26.228 -35.066 1.00 85.44 79 TYR A N 1
ATOM 579 C CA . TYR A 1 79 ? -20.807 -26.398 -35.717 1.00 85.44 79 TYR A CA 1
ATOM 580 C C . TYR A 1 79 ? -21.937 -25.952 -34.789 1.00 85.44 79 TYR A C 1
A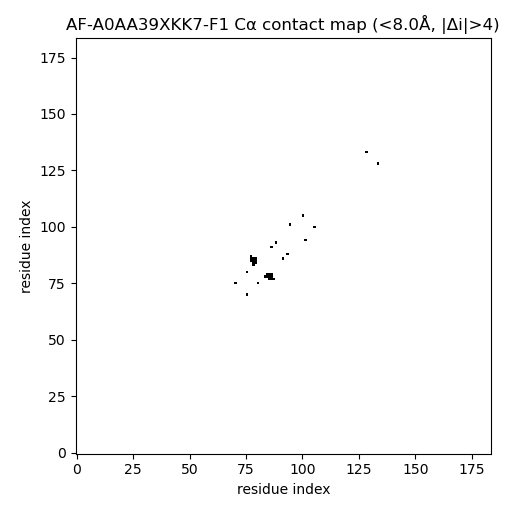TOM 582 O O . TYR A 1 79 ? -22.002 -26.394 -33.64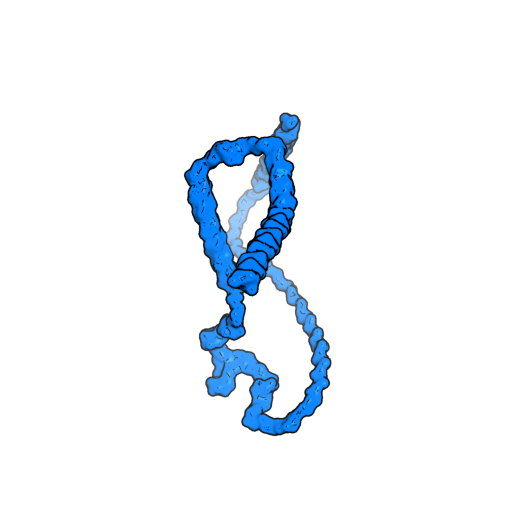1 1.00 85.44 79 TYR A O 1
ATOM 590 N N . ASP A 1 80 ? -22.828 -25.101 -35.292 1.00 85.19 80 ASP A N 1
ATOM 591 C CA . ASP A 1 80 ? -24.033 -24.688 -34.578 1.00 85.19 80 ASP A CA 1
ATOM 592 C C . ASP A 1 80 ? -25.252 -25.488 -35.080 1.00 85.19 80 ASP A C 1
ATOM 594 O O . ASP A 1 80 ? -25.627 -25.385 -36.254 1.00 85.19 80 ASP A O 1
ATOM 598 N N . PRO A 1 81 ? -25.877 -26.318 -34.222 1.00 82.06 81 PRO A N 1
ATOM 599 C CA . PRO A 1 81 ? -27.001 -27.159 -34.616 1.00 82.06 81 PRO A CA 1
ATOM 600 C C . PRO A 1 81 ? -28.278 -26.378 -34.951 1.00 82.06 81 PRO A C 1
ATOM 602 O O . PRO A 1 81 ? -29.135 -26.936 -35.636 1.00 82.06 81 PRO A O 1
ATOM 605 N N . GLU A 1 82 ? -28.418 -25.128 -34.498 1.00 83.31 82 GLU A N 1
ATOM 606 C CA . GLU A 1 82 ? -29.597 -24.298 -34.781 1.00 83.31 82 GLU A CA 1
ATOM 607 C C . GLU A 1 82 ? -29.524 -23.700 -36.192 1.00 83.31 82 GLU A C 1
ATOM 609 O O . GLU A 1 82 ? -30.469 -23.807 -36.976 1.00 83.31 82 GLU A O 1
ATOM 614 N N . THR A 1 83 ? -28.364 -23.155 -36.564 1.00 83.75 83 THR A N 1
ATOM 615 C CA . THR A 1 83 ? -28.112 -22.610 -37.910 1.00 83.75 83 THR A CA 1
ATOM 616 C C . THR A 1 83 ? -27.667 -23.664 -38.927 1.00 83.75 83 THR A C 1
ATOM 618 O O . THR A 1 83 ? -27.619 -23.387 -40.125 1.00 83.75 83 THR A O 1
ATOM 621 N N . ARG A 1 84 ? -27.379 -24.891 -38.470 1.00 84.50 84 ARG A N 1
ATOM 622 C CA . ARG A 1 84 ? -26.826 -26.003 -39.262 1.00 84.50 84 ARG A CA 1
ATOM 623 C C . ARG A 1 84 ? -25.586 -25.607 -40.069 1.00 84.50 84 ARG A C 1
ATOM 625 O O . ARG A 1 84 ? -25.400 -26.054 -41.202 1.00 84.50 84 ARG A O 1
ATOM 632 N N . GLY A 1 85 ? -24.745 -24.759 -39.486 1.00 85.88 85 GLY A N 1
ATOM 633 C CA . GLY A 1 85 ? -23.606 -24.157 -40.168 1.00 85.88 85 GLY A CA 1
ATOM 634 C C . GLY A 1 85 ? -22.342 -24.086 -39.310 1.00 85.88 85 GLY A C 1
ATOM 635 O O . GLY A 1 85 ? -22.360 -24.441 -38.127 1.00 85.88 85 GLY A O 1
ATOM 636 N N . PRO A 1 86 ? -21.221 -23.641 -39.906 1.00 86.62 86 PRO A N 1
ATOM 637 C CA . PRO A 1 86 ? -19.994 -23.376 -39.169 1.00 86.62 86 PRO A CA 1
ATOM 638 C C . PRO A 1 86 ? -20.200 -22.270 -38.130 1.00 86.62 86 PRO A C 1
ATOM 640 O O . PRO A 1 86 ? -20.775 -21.224 -38.431 1.00 86.62 86 PRO A O 1
ATOM 643 N N . LYS A 1 87 ? -19.686 -22.477 -36.917 1.00 84.00 87 LYS A N 1
ATOM 644 C CA . LYS A 1 87 ? -19.743 -21.486 -35.840 1.00 84.00 87 LYS A CA 1
ATOM 645 C C . LYS A 1 87 ? -18.770 -20.343 -36.142 1.00 84.00 87 LYS A C 1
ATOM 647 O O . LYS A 1 87 ? -17.556 -20.489 -36.022 1.00 84.00 87 LYS A O 1
ATOM 652 N N . LEU A 1 88 ? -19.297 -19.185 -36.519 1.00 82.69 88 LEU A N 1
ATOM 653 C CA . LEU A 1 88 ? -18.484 -18.004 -36.805 1.00 82.69 88 LEU A CA 1
ATOM 654 C C . LEU A 1 88 ? -17.831 -17.472 -35.519 1.00 82.69 88 LEU A C 1
ATOM 656 O O . LEU A 1 88 ? -18.503 -17.170 -34.534 1.00 82.69 88 LEU A O 1
ATOM 660 N N . GLY A 1 89 ? -16.506 -17.305 -35.542 1.00 79.56 89 GLY A N 1
ATOM 661 C CA . GLY A 1 89 ? -15.728 -16.799 -34.401 1.00 79.56 89 GLY A CA 1
ATOM 662 C C . GLY A 1 89 ? -16.018 -15.341 -34.015 1.00 79.56 89 GLY A C 1
ATOM 663 O O . GLY A 1 89 ? -15.564 -14.899 -32.966 1.00 79.56 89 GLY A O 1
ATOM 664 N N . PHE A 1 90 ? -16.776 -14.609 -34.839 1.00 79.44 90 PHE A N 1
ATOM 665 C CA . PHE A 1 90 ? -17.257 -13.258 -34.533 1.00 79.44 90 PHE A CA 1
ATOM 666 C C . PHE A 1 90 ? -18.443 -13.260 -33.559 1.00 79.44 90 PHE A C 1
ATOM 668 O O . PHE A 1 90 ? -18.508 -12.412 -32.677 1.00 79.44 90 PHE A O 1
ATOM 675 N N . GLU A 1 91 ? -19.369 -14.211 -33.700 1.00 81.88 91 GLU A N 1
ATOM 676 C CA . GLU A 1 91 ? -20.573 -14.279 -32.858 1.00 81.88 91 GLU A CA 1
ATOM 677 C C . GLU A 1 91 ? -20.294 -14.952 -31.513 1.00 81.88 91 GLU A C 1
ATOM 679 O O . GLU A 1 91 ? -20.922 -14.642 -30.504 1.00 81.88 91 GLU A O 1
ATOM 684 N N . ALA A 1 92 ? -19.317 -15.857 -31.485 1.00 78.88 92 ALA A N 1
ATOM 685 C CA . ALA A 1 92 ? -18.887 -16.539 -30.276 1.00 78.88 92 ALA A CA 1
ATOM 686 C C . ALA A 1 92 ? -17.372 -16.404 -30.089 1.00 78.88 92 ALA A C 1
ATOM 688 O O . ALA A 1 92 ? -16.649 -17.405 -30.195 1.00 78.88 92 ALA A O 1
ATOM 689 N N . PRO A 1 93 ? -16.879 -15.180 -29.827 1.00 79.56 93 PRO A N 1
ATOM 690 C CA . PRO A 1 93 ? -15.478 -14.988 -29.533 1.00 79.56 93 PRO A CA 1
ATOM 691 C C . PRO A 1 93 ? -15.144 -15.741 -28.237 1.00 79.56 93 PRO A C 1
ATOM 693 O O . PRO A 1 93 ? -15.958 -15.783 -27.307 1.00 79.56 93 PRO A O 1
ATOM 696 N N . PRO A 1 94 ? -13.949 -16.341 -28.144 1.00 76.69 94 PRO A N 1
ATOM 697 C CA . PRO A 1 94 ? -13.548 -17.124 -26.978 1.00 76.69 94 PRO A CA 1
ATOM 698 C C . PRO A 1 94 ? -13.510 -16.296 -25.686 1.00 76.69 94 PRO A C 1
ATOM 700 O O . PRO A 1 94 ? -13.516 -16.874 -24.609 1.00 76.69 94 PRO A O 1
ATOM 703 N N . THR A 1 95 ? -13.518 -14.965 -25.784 1.00 77.88 95 THR A N 1
ATOM 704 C CA . THR A 1 95 ? -13.557 -14.020 -24.664 1.00 77.88 95 THR A CA 1
ATOM 705 C C . THR A 1 95 ? -14.951 -13.815 -24.059 1.00 77.88 95 THR A C 1
ATOM 707 O O . THR A 1 95 ? -15.031 -13.353 -22.929 1.00 77.88 95 THR A O 1
ATOM 710 N N . LEU A 1 96 ? -16.047 -14.174 -24.746 1.00 77.88 96 LEU A N 1
ATOM 711 C CA . LEU A 1 96 ? -17.421 -13.915 -24.268 1.00 77.88 96 LEU A CA 1
ATOM 712 C C . LEU A 1 96 ? -17.781 -14.755 -23.035 1.00 77.88 96 LEU A C 1
ATOM 714 O O . LEU A 1 96 ? -18.491 -14.292 -22.152 1.00 77.88 96 LEU A O 1
ATOM 718 N N . ALA A 1 97 ? -17.277 -15.987 -22.962 1.00 76.12 97 ALA A N 1
ATOM 719 C CA . ALA A 1 97 ? -17.558 -16.910 -21.860 1.00 76.12 97 ALA A CA 1
ATOM 720 C C . ALA A 1 97 ? -16.616 -16.740 -20.650 1.00 76.12 97 ALA A C 1
ATOM 722 O O . ALA A 1 97 ? -16.679 -17.544 -19.720 1.00 76.12 97 ALA A O 1
ATOM 723 N N . LEU A 1 98 ? -15.705 -15.759 -20.673 1.00 79.50 98 LEU A N 1
ATOM 724 C CA . LEU A 1 98 ? -14.785 -15.509 -19.567 1.00 79.50 98 LEU A CA 1
ATOM 725 C C . LEU A 1 98 ? -15.375 -14.460 -18.620 1.00 79.50 98 LEU A C 1
ATOM 727 O O . LEU A 1 98 ? -15.480 -13.291 -18.964 1.00 79.50 98 LEU A O 1
ATOM 731 N N . ASP A 1 99 ? -15.663 -14.870 -17.384 1.00 81.56 99 ASP A N 1
ATOM 732 C CA . ASP A 1 99 ? -16.044 -13.949 -16.298 1.00 81.56 99 ASP A CA 1
ATOM 733 C C . ASP A 1 99 ? -14.854 -13.121 -15.772 1.00 81.56 99 ASP A C 1
ATOM 735 O O . ASP A 1 99 ? -15.027 -12.168 -15.013 1.00 81.56 99 ASP A O 1
ATOM 739 N N . LYS A 1 100 ? -13.623 -13.526 -16.109 1.00 83.62 100 LYS A N 1
ATOM 740 C CA . LYS A 1 100 ? -12.376 -12.900 -15.654 1.00 83.62 100 LYS A CA 1
ATOM 741 C C . LYS A 1 100 ? -11.742 -12.105 -16.799 1.00 83.62 100 LYS A C 1
ATOM 743 O O . LYS A 1 100 ? -11.769 -12.599 -17.927 1.00 83.62 100 LYS A O 1
ATOM 748 N N . PRO A 1 101 ? -11.125 -10.942 -16.512 1.00 84.88 101 PRO A N 1
ATOM 749 C CA . PRO A 1 101 ? -10.443 -10.154 -17.530 1.00 84.88 101 PRO A CA 1
ATOM 750 C C . PRO A 1 101 ? -9.325 -10.965 -18.180 1.00 84.88 101 PRO A C 1
ATOM 752 O O . PRO A 1 101 ? -8.731 -11.863 -17.567 1.00 84.88 101 PRO A O 1
ATOM 755 N N . THR A 1 102 ? -9.056 -10.652 -19.441 1.00 88.62 102 THR A N 1
ATOM 756 C CA . THR A 1 102 ? -7.988 -11.318 -20.192 1.00 88.62 102 THR A CA 1
ATOM 757 C C . THR A 1 102 ? -6.616 -10.900 -19.665 1.00 88.62 102 THR A C 1
ATOM 759 O O . THR A 1 102 ? -6.465 -9.832 -19.077 1.00 88.62 102 THR A O 1
ATOM 762 N N . LEU A 1 103 ? -5.592 -11.733 -19.881 1.00 89.06 103 LEU A N 1
ATOM 763 C CA . LEU A 1 103 ? -4.221 -11.377 -19.492 1.00 89.06 103 LEU A CA 1
ATOM 764 C C . LEU A 1 103 ? -3.740 -10.100 -20.194 1.00 89.06 103 LEU A C 1
ATOM 766 O O . LEU A 1 103 ? -3.024 -9.315 -19.585 1.00 89.06 103 LEU A O 1
ATOM 770 N N . GLU A 1 104 ? -4.173 -9.878 -21.436 1.00 89.06 104 GLU A N 1
ATOM 771 C CA . GLU A 1 104 ? -3.853 -8.672 -22.207 1.00 89.06 104 GLU A CA 1
ATOM 772 C C . GLU A 1 104 ? -4.463 -7.415 -21.572 1.00 89.06 104 GLU A C 1
ATOM 774 O O . GLU A 1 104 ? -3.798 -6.392 -21.451 1.00 89.06 104 GLU A O 1
ATOM 779 N N . GLU A 1 105 ? -5.712 -7.504 -21.107 1.00 90.44 105 GLU A N 1
ATOM 780 C CA . GLU A 1 105 ? -6.396 -6.414 -20.402 1.00 90.44 105 GLU A CA 1
ATOM 781 C C . GLU A 1 105 ? -5.722 -6.107 -19.059 1.00 90.44 105 GLU A C 1
ATOM 783 O O . GLU A 1 105 ? -5.412 -4.957 -18.769 1.00 90.44 105 GLU A O 1
ATOM 788 N N . GLN A 1 106 ? -5.382 -7.142 -18.285 1.00 93.75 106 GLN A N 1
ATOM 789 C CA . GLN A 1 106 ? -4.635 -6.973 -17.036 1.00 93.75 106 GLN A CA 1
ATOM 790 C C . GLN A 1 106 ? -3.244 -6.368 -17.264 1.00 93.75 106 GLN A C 1
ATOM 792 O O . GLN A 1 106 ? -2.777 -5.562 -16.462 1.00 93.75 106 GLN A O 1
ATOM 797 N N . ALA A 1 107 ? -2.562 -6.759 -18.341 1.00 94.31 107 ALA A N 1
ATOM 798 C CA . ALA A 1 107 ? -1.271 -6.191 -18.701 1.00 94.31 107 ALA A CA 1
ATOM 799 C C . ALA A 1 107 ? -1.399 -4.711 -19.092 1.00 94.31 107 ALA A C 1
ATOM 801 O O . ALA A 1 107 ? -0.566 -3.909 -18.672 1.00 94.31 107 ALA A O 1
ATOM 802 N N . ALA A 1 108 ? -2.453 -4.346 -19.828 1.00 95.75 108 ALA A N 1
ATOM 803 C CA . ALA A 1 108 ? -2.739 -2.959 -20.187 1.00 95.75 108 ALA A CA 1
ATOM 804 C C . ALA A 1 108 ? -3.016 -2.091 -18.947 1.00 95.75 108 ALA A C 1
ATOM 806 O O . ALA A 1 108 ? -2.454 -1.003 -18.826 1.00 95.75 108 ALA A O 1
ATOM 807 N N . ASP A 1 109 ? -3.797 -2.594 -17.986 1.00 95.44 109 ASP A N 1
ATOM 808 C CA . ASP A 1 109 ? -4.050 -1.897 -16.719 1.00 95.44 109 ASP A CA 1
ATOM 809 C C . ASP A 1 109 ? -2.746 -1.641 -15.945 1.00 95.44 109 ASP A C 1
ATOM 811 O O . ASP A 1 109 ? -2.503 -0.535 -15.454 1.00 95.44 109 ASP A O 1
ATOM 815 N N . LEU A 1 110 ? -1.868 -2.647 -15.872 1.00 95.31 110 LEU A N 1
ATOM 816 C CA . LEU A 1 110 ? -0.564 -2.523 -15.216 1.00 95.31 110 LEU A CA 1
ATOM 817 C C . LEU A 1 110 ? 0.368 -1.543 -15.939 1.00 95.31 110 LEU A C 1
ATOM 819 O O . LEU A 1 110 ? 1.109 -0.805 -15.283 1.00 95.31 110 LEU A O 1
ATOM 823 N N . GLU A 1 111 ? 0.348 -1.519 -17.273 1.00 95.06 111 GLU A N 1
ATOM 824 C CA . GLU A 1 111 ? 1.103 -0.542 -18.061 1.00 95.06 111 GLU A CA 1
ATOM 825 C C . GLU A 1 111 ? 0.622 0.883 -17.760 1.00 95.06 111 GLU A C 1
ATOM 827 O O . GLU A 1 111 ? 1.439 1.770 -17.492 1.00 95.06 111 GLU A O 1
ATOM 832 N N . ASP A 1 112 ? -0.693 1.098 -17.725 1.00 95.88 112 ASP A N 1
ATOM 833 C CA . ASP A 1 112 ? -1.294 2.390 -17.407 1.00 95.88 112 ASP A CA 1
ATOM 834 C C . ASP A 1 112 ? -0.964 2.848 -15.982 1.00 95.88 112 ASP A C 1
ATOM 836 O O . ASP A 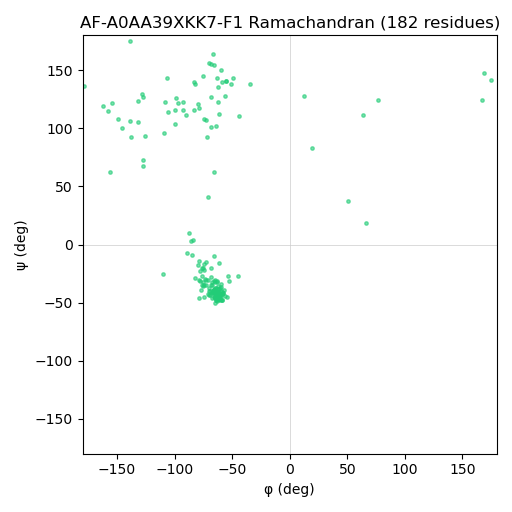1 112 ? -0.613 4.014 -15.763 1.00 95.88 112 ASP A O 1
ATOM 840 N N . GLU A 1 113 ? -1.032 1.947 -15.002 1.00 95.81 113 GLU A N 1
ATOM 841 C CA . GLU A 1 113 ? -0.623 2.225 -13.624 1.00 95.81 113 GLU A CA 1
ATOM 842 C C . GLU A 1 113 ? 0.862 2.585 -13.531 1.00 95.81 113 GLU A C 1
ATOM 844 O O . GLU A 1 113 ? 1.217 3.594 -12.910 1.00 95.81 113 GLU A O 1
ATOM 849 N N . SER A 1 114 ? 1.726 1.810 -14.191 1.00 94.81 114 SER A N 1
ATOM 850 C CA . SER A 1 114 ? 3.168 2.057 -14.226 1.00 94.81 114 SER A CA 1
ATOM 851 C C . SER A 1 114 ? 3.487 3.402 -14.875 1.00 94.81 114 SER A C 1
ATOM 853 O O . SER A 1 114 ? 4.277 4.184 -14.343 1.00 94.81 114 SER A O 1
ATOM 855 N N . LYS A 1 115 ? 2.816 3.734 -15.980 1.00 94.81 115 LYS A N 1
ATOM 856 C CA . LYS A 1 115 ? 2.974 5.009 -16.682 1.00 94.81 115 LYS A CA 1
ATOM 857 C C . LYS A 1 115 ? 2.502 6.192 -15.840 1.00 94.81 115 LYS A C 1
ATOM 859 O O . LYS A 1 115 ? 3.159 7.234 -15.835 1.00 94.81 115 LYS A O 1
ATOM 864 N N . ARG A 1 116 ? 1.396 6.046 -15.099 1.00 93.81 116 ARG A N 1
ATOM 865 C CA . ARG A 1 116 ? 0.914 7.067 -14.151 1.00 93.81 116 ARG A CA 1
ATOM 866 C C . ARG A 1 116 ? 1.906 7.279 -13.011 1.00 93.81 116 ARG A C 1
ATOM 868 O O . ARG A 1 116 ? 2.224 8.427 -12.716 1.00 93.81 116 ARG A O 1
ATOM 875 N N . GLN A 1 117 ? 2.420 6.206 -12.408 1.00 91.75 117 GLN A N 1
ATOM 876 C CA . GLN A 1 117 ? 3.444 6.299 -11.361 1.00 91.75 117 GLN A CA 1
ATOM 877 C C . GLN A 1 117 ? 4.719 6.958 -11.885 1.00 91.75 117 GLN A C 1
ATOM 879 O O . GLN A 1 117 ? 5.182 7.925 -11.293 1.00 91.75 117 GLN A O 1
ATOM 884 N N . ALA A 1 118 ? 5.218 6.534 -13.047 1.00 88.62 118 ALA A N 1
ATOM 885 C CA . ALA A 1 118 ? 6.390 7.137 -13.670 1.00 88.62 118 ALA A CA 1
ATOM 886 C C . ALA A 1 118 ? 6.188 8.631 -13.980 1.00 88.62 118 ALA A C 1
ATOM 888 O O . ALA A 1 118 ? 7.118 9.420 -13.830 1.00 88.62 118 ALA A O 1
ATOM 889 N N . ALA A 1 119 ? 4.980 9.047 -14.379 1.00 88.31 119 ALA A N 1
ATOM 890 C CA . ALA A 1 119 ? 4.661 10.457 -14.593 1.00 88.31 119 ALA A CA 1
ATOM 891 C C . ALA A 1 119 ? 4.654 11.262 -13.282 1.00 88.31 119 ALA A C 1
ATOM 893 O O . ALA A 1 119 ? 5.159 12.384 -13.258 1.00 88.31 119 ALA A O 1
ATOM 894 N N . VAL A 1 120 ? 4.120 10.695 -12.195 1.00 87.06 120 VAL A N 1
ATOM 895 C CA . VAL A 1 120 ? 4.170 11.306 -10.856 1.00 87.06 120 VAL A CA 1
ATOM 896 C C . VAL A 1 120 ? 5.618 11.418 -10.376 1.00 87.06 120 VAL A C 1
ATOM 898 O O . VAL A 1 120 ? 6.044 12.502 -9.987 1.00 87.06 120 VAL A O 1
ATOM 901 N N . ASP A 1 121 ? 6.401 10.348 -10.494 1.00 81.75 121 ASP A N 1
ATOM 902 C CA . ASP A 1 121 ? 7.809 10.314 -10.095 1.00 81.75 121 ASP A CA 1
ATOM 903 C C . ASP A 1 121 ? 8.665 11.274 -10.932 1.00 81.75 121 ASP A C 1
ATOM 905 O O . ASP A 1 121 ? 9.555 11.930 -10.399 1.00 81.75 121 ASP A O 1
ATOM 909 N N . ALA A 1 122 ? 8.384 11.421 -12.231 1.00 79.62 122 ALA A N 1
ATOM 910 C CA . ALA A 1 122 ? 9.051 12.399 -13.090 1.00 79.62 122 ALA A CA 1
ATOM 911 C C . ALA A 1 122 ? 8.704 13.841 -12.689 1.00 79.62 122 ALA A C 1
ATOM 913 O O . ALA A 1 122 ? 9.594 14.689 -12.621 1.00 79.62 122 ALA A O 1
ATOM 914 N N . GLN A 1 123 ? 7.437 14.119 -12.357 1.00 75.12 123 GLN A N 1
ATOM 915 C CA . GLN A 1 123 ? 7.030 15.414 -11.800 1.00 75.12 123 GLN A CA 1
ATOM 916 C C . GLN A 1 123 ? 7.654 15.678 -10.423 1.00 75.12 123 GLN A C 1
ATOM 918 O O . GLN A 1 123 ? 7.892 16.830 -10.062 1.00 75.12 123 GLN A O 1
ATOM 923 N N . GLU A 1 124 ? 7.913 14.640 -9.628 1.00 72.44 124 GLU A N 1
ATOM 924 C CA . GLU A 1 124 ? 8.628 14.758 -8.358 1.00 72.44 124 GLU A CA 1
ATOM 925 C C . GLU A 1 124 ? 10.145 14.874 -8.527 1.00 72.44 124 GLU A C 1
ATOM 927 O O . GLU A 1 124 ? 10.778 15.559 -7.728 1.00 72.44 124 GLU A O 1
ATOM 932 N N . GLY A 1 125 ? 10.721 14.275 -9.567 1.00 64.50 125 GLY A N 1
ATOM 933 C CA . GLY A 1 125 ? 12.138 14.372 -9.914 1.00 64.50 125 GLY A CA 1
ATOM 934 C C . GLY A 1 125 ? 12.532 15.727 -10.507 1.00 64.50 125 GLY A C 1
ATOM 935 O O . GLY A 1 125 ? 13.655 16.178 -10.285 1.00 64.50 125 GLY A O 1
ATOM 936 N N . ASP A 1 126 ? 11.608 16.403 -11.200 1.00 62.59 126 ASP A N 1
ATOM 937 C CA . ASP A 1 126 ? 11.801 17.773 -11.708 1.00 62.59 126 ASP A CA 1
ATOM 938 C C . ASP A 1 126 ? 11.721 18.830 -10.585 1.00 62.59 126 ASP A C 1
ATOM 940 O O . ASP A 1 126 ? 12.231 19.948 -10.698 1.00 62.59 126 ASP A O 1
ATOM 944 N N . LYS A 1 127 ? 11.169 18.457 -9.419 1.00 70.06 127 LYS A N 1
ATOM 945 C CA . LYS A 1 127 ? 11.399 19.195 -8.171 1.00 70.06 127 LYS A CA 1
ATOM 946 C C . LYS A 1 127 ? 12.843 18.901 -7.768 1.00 70.06 127 LYS A C 1
ATOM 948 O O . LYS A 1 127 ? 13.111 17.886 -7.134 1.00 70.06 127 LYS A O 1
ATOM 953 N N . GLY A 1 128 ? 13.760 19.773 -8.193 1.00 72.25 128 GLY A N 1
ATOM 954 C CA . GLY A 1 128 ? 15.208 19.619 -8.036 1.00 72.25 128 GLY A CA 1
ATOM 955 C C . GLY A 1 128 ? 15.632 18.928 -6.735 1.00 72.25 128 GLY A C 1
ATOM 956 O O . GLY A 1 128 ? 15.079 19.192 -5.667 1.00 72.25 128 GLY A O 1
ATOM 957 N N . ILE A 1 129 ? 16.616 18.029 -6.855 1.00 71.75 129 ILE A N 1
ATOM 958 C CA . ILE A 1 129 ? 17.081 17.121 -5.797 1.00 71.75 129 ILE A CA 1
ATOM 959 C C . ILE A 1 129 ? 17.204 17.872 -4.470 1.00 71.75 129 ILE A C 1
ATOM 961 O O . ILE A 1 129 ? 18.078 18.719 -4.284 1.00 71.75 129 ILE A O 1
ATOM 965 N N . ASP A 1 130 ? 16.316 17.543 -3.538 1.00 77.88 130 ASP A N 1
ATOM 966 C CA . ASP A 1 130 ? 16.274 18.178 -2.231 1.00 77.88 130 ASP A CA 1
ATOM 967 C C . ASP A 1 130 ? 17.523 17.791 -1.425 1.00 77.88 130 ASP A C 1
ATOM 969 O O . ASP A 1 130 ? 17.629 16.701 -0.847 1.00 77.88 130 ASP A O 1
ATOM 973 N N . LEU A 1 131 ? 18.481 18.716 -1.395 1.00 74.56 131 LEU A N 1
ATOM 974 C CA . LEU A 1 131 ? 19.767 18.597 -0.712 1.00 74.56 131 LEU A CA 1
ATOM 975 C C . LEU A 1 131 ? 19.606 18.223 0.770 1.00 74.56 131 LEU A C 1
ATOM 977 O O . LEU A 1 131 ? 20.484 17.567 1.325 1.00 74.56 131 LEU A O 1
ATOM 981 N N . PHE A 1 132 ? 18.484 18.563 1.414 1.00 74.38 132 PHE A N 1
ATOM 982 C CA . PHE A 1 132 ? 18.221 18.203 2.811 1.00 74.38 132 PHE A CA 1
ATOM 983 C C . PHE A 1 132 ? 17.811 16.737 2.988 1.00 74.38 132 PHE A C 1
ATOM 985 O O . PHE A 1 132 ? 18.068 16.137 4.037 1.00 74.38 132 PHE A O 1
ATOM 992 N N . LYS A 1 133 ? 17.205 16.114 1.971 1.00 80.00 133 LYS A N 1
ATOM 993 C CA . LYS A 1 133 ? 16.865 14.682 2.005 1.00 80.00 133 LYS A CA 1
ATOM 994 C C . LYS A 1 133 ? 18.096 13.807 1.792 1.00 80.00 133 LYS A C 1
ATOM 996 O O . LYS A 1 133 ? 18.173 12.757 2.435 1.00 80.00 133 LYS A O 1
ATOM 1001 N N . LEU A 1 134 ? 19.033 14.269 0.959 1.00 75.69 134 LEU A N 1
ATOM 1002 C CA . LEU A 1 134 ? 20.279 13.579 0.604 1.00 75.69 134 LEU A CA 1
ATOM 1003 C C . LEU A 1 134 ? 21.380 13.700 1.674 1.00 75.69 134 LEU A C 1
ATOM 1005 O O . LEU A 1 134 ? 22.345 12.939 1.654 1.00 75.69 134 LEU A O 1
ATOM 1009 N N . GLN A 1 135 ? 21.238 14.620 2.635 1.00 81.94 135 GLN A N 1
ATOM 1010 C CA . GLN A 1 135 ? 22.155 14.715 3.772 1.00 81.94 135 GLN A CA 1
ATOM 1011 C C . GLN A 1 135 ? 22.260 13.379 4.531 1.00 81.94 135 GLN A C 1
ATOM 1013 O O . GLN A 1 135 ? 21.238 12.711 4.755 1.00 81.94 135 GLN A O 1
ATOM 1018 N N . PRO A 1 136 ? 23.472 13.001 4.989 1.00 86.12 136 PRO A N 1
ATOM 1019 C CA . PRO A 1 136 ? 23.656 11.810 5.803 1.00 86.12 136 PRO A CA 1
ATOM 1020 C C . PRO A 1 136 ? 22.767 11.900 7.045 1.00 86.12 136 PRO A C 1
ATOM 1022 O O . PRO A 1 136 ? 22.750 12.902 7.765 1.00 86.12 136 PRO A O 1
ATOM 1025 N N . LYS A 1 137 ? 21.977 10.853 7.283 1.00 85.81 137 LYS A N 1
ATOM 1026 C CA . LYS A 1 137 ? 21.044 10.825 8.411 1.00 85.81 137 LYS A CA 1
ATOM 1027 C C . LYS A 1 137 ? 21.805 10.766 9.738 1.00 85.81 137 LYS A C 1
ATOM 1029 O O . LYS A 1 137 ? 22.936 10.291 9.817 1.00 85.81 137 LYS A O 1
ATOM 1034 N N . LYS A 1 138 ? 21.157 11.243 10.808 1.00 88.81 138 LYS A N 1
ATOM 1035 C CA . LYS A 1 138 ? 21.695 11.192 12.180 1.00 88.81 138 LYS A CA 1
ATOM 1036 C C . LYS A 1 138 ? 22.048 9.745 12.543 1.00 88.81 138 LYS A C 1
ATOM 1038 O O . LYS A 1 138 ? 21.215 8.894 12.275 1.00 88.81 138 LYS A O 1
ATOM 1043 N N . PRO A 1 139 ? 23.151 9.443 13.247 1.00 89.38 139 PRO A N 1
ATOM 1044 C CA . PRO A 1 139 ? 23.519 8.061 13.590 1.00 89.38 139 PRO A CA 1
ATOM 1045 C C . PRO A 1 139 ? 22.409 7.242 14.279 1.00 89.38 139 PRO A C 1
ATOM 1047 O O . PRO A 1 139 ? 22.290 6.044 14.060 1.00 89.38 139 PRO A O 1
ATOM 1050 N N . ASN A 1 140 ? 21.536 7.889 15.060 1.00 90.00 140 ASN A N 1
ATOM 1051 C CA . ASN A 1 140 ? 20.408 7.240 15.741 1.00 90.00 140 ASN A CA 1
ATOM 1052 C C . ASN A 1 140 ? 19.139 7.064 14.889 1.00 90.00 140 ASN A C 1
ATOM 1054 O O . ASN A 1 140 ? 18.112 6.646 15.421 1.00 90.00 140 ASN A O 1
ATOM 1058 N N . TRP A 1 141 ? 19.164 7.432 13.607 1.00 91.81 141 TRP A N 1
ATOM 1059 C CA . TRP A 1 141 ? 17.978 7.419 12.750 1.00 91.81 141 TRP A CA 1
ATOM 1060 C C . TRP A 1 141 ? 17.403 6.011 12.590 1.00 91.81 141 TRP A C 1
ATOM 1062 O O . TRP A 1 141 ? 16.190 5.830 12.675 1.00 91.81 141 TRP A O 1
ATOM 1072 N N . ASP A 1 142 ? 18.279 5.023 12.430 1.00 89.69 142 ASP A N 1
ATOM 1073 C CA . ASP A 1 142 ? 17.895 3.627 12.275 1.00 89.69 142 ASP A CA 1
ATOM 1074 C C . ASP A 1 142 ? 17.360 3.058 13.592 1.00 89.69 142 ASP A C 1
ATOM 1076 O O . ASP A 1 142 ? 16.286 2.465 13.638 1.00 89.69 142 ASP A O 1
ATOM 1080 N N . LEU A 1 143 ? 18.024 3.391 14.702 1.00 93.81 143 LEU A N 1
ATOM 1081 C CA . LEU A 1 143 ? 17.568 3.031 16.043 1.00 93.81 143 LEU A CA 1
ATOM 1082 C C . LEU A 1 143 ? 16.159 3.571 16.328 1.00 93.81 143 LEU A C 1
ATOM 1084 O O . LEU A 1 143 ? 15.309 2.865 16.865 1.00 93.81 143 LEU A O 1
ATOM 1088 N N . LYS A 1 144 ? 15.887 4.816 15.918 1.00 93.75 144 LYS A N 1
ATOM 1089 C CA . LYS A 1 144 ? 14.554 5.424 16.011 1.00 93.75 144 LYS A CA 1
ATOM 1090 C C . LYS A 1 144 ? 13.548 4.733 15.105 1.00 93.75 144 LYS A C 1
ATOM 1092 O O . LYS A 1 144 ? 12.406 4.564 15.512 1.00 93.75 144 LYS A O 1
ATOM 1097 N N . ARG A 1 145 ? 13.940 4.333 13.896 1.00 94.75 145 ARG A N 1
ATOM 1098 C CA . ARG A 1 145 ? 13.061 3.624 12.961 1.00 94.75 145 ARG A CA 1
ATOM 1099 C C . ARG A 1 145 ? 12.636 2.267 13.522 1.00 94.75 145 ARG A C 1
ATOM 1101 O O . ARG A 1 145 ? 11.440 1.981 13.557 1.00 94.75 145 ARG A O 1
ATOM 1108 N N . GLU A 1 146 ? 13.583 1.487 14.028 1.00 94.06 146 GLU A N 1
ATOM 1109 C CA . GLU A 1 146 ? 13.310 0.193 14.661 1.00 94.06 146 GLU A CA 1
ATOM 1110 C C . GLU A 1 146 ? 12.482 0.341 15.943 1.00 94.06 146 GLU A C 1
ATOM 1112 O O . GLU A 1 146 ? 11.509 -0.389 16.156 1.00 94.06 146 GLU A O 1
ATOM 1117 N N . LEU A 1 147 ? 12.799 1.341 16.772 1.00 96.00 147 LEU A N 1
ATOM 1118 C CA . LEU A 1 147 ? 12.003 1.670 17.953 1.00 96.00 147 LEU A CA 1
ATOM 1119 C C . LEU A 1 147 ? 10.566 2.046 17.566 1.00 96.00 147 LEU A C 1
ATOM 1121 O O . LEU A 1 147 ? 9.624 1.509 18.141 1.00 96.00 147 LEU A O 1
ATOM 1125 N N . ASN A 1 148 ? 10.385 2.902 16.558 1.00 95.62 148 ASN A N 1
ATOM 1126 C CA . ASN A 1 148 ? 9.070 3.314 16.064 1.00 95.62 148 ASN A CA 1
ATOM 1127 C C . ASN A 1 148 ? 8.263 2.129 15.520 1.00 95.62 148 ASN A C 1
ATOM 1129 O O . ASN A 1 148 ? 7.060 2.048 15.763 1.00 95.62 148 ASN A O 1
ATOM 1133 N N . ARG A 1 149 ? 8.906 1.175 14.834 1.00 95.25 149 ARG A N 1
ATOM 1134 C CA . ARG A 1 149 ? 8.247 -0.050 14.357 1.00 95.25 149 ARG A CA 1
ATOM 1135 C C . ARG A 1 149 ? 7.677 -0.869 15.517 1.00 95.25 149 ARG A C 1
ATOM 1137 O O . ARG A 1 149 ? 6.535 -1.320 15.439 1.00 95.25 149 ARG A O 1
ATOM 1144 N N . LYS A 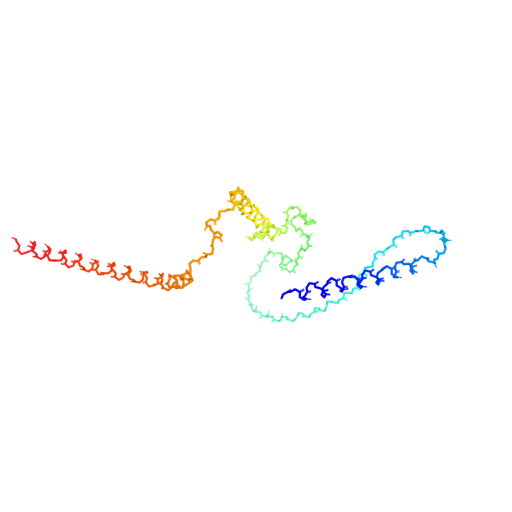1 150 ? 8.443 -1.025 16.601 1.00 95.75 150 LYS A N 1
ATOM 1145 C CA . LYS A 1 150 ? 8.000 -1.728 17.818 1.00 95.75 150 LYS A CA 1
ATOM 1146 C C . LYS A 1 150 ? 6.919 -0.944 18.566 1.00 95.75 150 LYS A C 1
ATOM 1148 O O . LYS A 1 150 ? 5.906 -1.520 18.963 1.00 95.75 150 LYS A O 1
ATOM 1153 N N . LEU A 1 151 ? 7.098 0.371 18.695 1.00 97.25 151 LEU A N 1
ATOM 1154 C CA . LEU A 1 151 ? 6.130 1.259 19.337 1.00 97.25 151 LEU A CA 1
ATOM 1155 C C . LEU A 1 151 ? 4.800 1.306 18.589 1.00 97.25 151 LEU A C 1
ATOM 1157 O O . LEU A 1 151 ? 3.776 1.392 19.245 1.00 97.25 151 LEU A O 1
ATOM 1161 N N . LYS A 1 152 ? 4.762 1.169 17.258 1.00 96.50 152 LYS A N 1
ATOM 1162 C CA . LYS A 1 152 ? 3.501 1.182 16.495 1.00 96.50 152 LYS A CA 1
ATOM 1163 C C . LYS A 1 152 ? 2.495 0.150 17.011 1.00 96.50 152 LYS A C 1
ATOM 1165 O O . LYS A 1 152 ? 1.324 0.469 17.189 1.00 96.50 152 LYS A O 1
ATOM 1170 N N . VAL A 1 153 ? 2.947 -1.075 17.283 1.00 95.12 153 VAL A N 1
ATOM 1171 C CA . VAL A 1 153 ? 2.070 -2.137 17.802 1.00 95.12 153 VAL A CA 1
ATOM 1172 C C . VAL A 1 153 ? 1.732 -1.902 19.277 1.00 95.12 153 VAL A C 1
ATOM 1174 O O . VAL A 1 153 ? 0.629 -2.218 19.720 1.00 95.12 153 VAL A O 1
ATOM 1177 N N . LEU A 1 154 ? 2.677 -1.360 20.051 1.00 97.00 154 LEU A N 1
ATOM 1178 C CA . LEU A 1 154 ? 2.455 -1.044 21.460 1.00 97.00 154 LEU A CA 1
ATOM 1179 C C . LEU A 1 154 ? 1.443 0.096 21.627 1.00 97.00 154 LEU A C 1
ATOM 1181 O O . LEU A 1 154 ? 0.505 -0.062 22.395 1.00 97.00 154 LEU A O 1
ATOM 1185 N N . ASN A 1 155 ? 1.574 1.177 20.859 1.00 97.25 155 ASN A N 1
ATOM 1186 C CA . ASN A 1 155 ? 0.705 2.352 20.894 1.00 97.25 155 ASN A CA 1
ATOM 1187 C C . ASN A 1 155 ? -0.758 1.974 20.669 1.00 97.25 155 ASN A C 1
ATOM 1189 O O . ASN A 1 155 ? -1.591 2.362 21.468 1.00 97.25 155 ASN A O 1
ATOM 1193 N N . VAL A 1 156 ? -1.066 1.103 19.700 1.00 97.81 156 VAL A N 1
ATOM 1194 C CA . VAL A 1 156 ? -2.445 0.616 19.495 1.00 97.81 156 VAL A CA 1
ATOM 1195 C C . VAL A 1 156 ? -3.002 -0.063 20.751 1.00 97.81 156 VAL A C 1
ATOM 1197 O O . VAL A 1 156 ? -4.160 0.130 21.114 1.00 97.81 156 VAL A O 1
ATOM 1200 N N . ARG A 1 157 ? -2.192 -0.871 21.447 1.00 97.94 157 ARG A N 1
ATOM 1201 C CA . ARG A 1 157 ? -2.623 -1.519 22.697 1.00 97.94 157 ARG A CA 1
ATOM 1202 C C . ARG A 1 157 ? -2.769 -0.512 23.831 1.00 97.94 157 ARG A C 1
ATOM 1204 O O . ARG A 1 157 ? -3.724 -0.619 24.595 1.00 97.94 157 ARG A O 1
ATOM 1211 N N . THR A 1 158 ? -1.855 0.448 23.920 1.00 98.12 158 THR A N 1
ATOM 1212 C CA . THR A 1 158 ? -1.895 1.532 24.901 1.00 98.12 158 THR A CA 1
ATOM 1213 C C . THR A 1 158 ? -3.136 2.398 24.704 1.00 98.12 158 THR A C 1
ATOM 1215 O O . THR A 1 158 ? -3.871 2.604 25.661 1.00 98.12 158 THR A O 1
ATOM 1218 N N . ASP A 1 159 ? -3.443 2.808 23.474 1.00 98.06 159 ASP A N 1
ATOM 1219 C CA . ASP A 1 159 ? -4.625 3.602 23.132 1.00 98.06 159 ASP A CA 1
ATOM 1220 C C . ASP A 1 159 ? -5.913 2.842 23.467 1.00 98.06 159 ASP A C 1
ATOM 1222 O O . ASP A 1 159 ? -6.826 3.387 24.087 1.00 98.06 159 ASP A O 1
ATOM 1226 N N . ASN A 1 160 ? -5.961 1.542 23.161 1.00 97.81 160 ASN A N 1
ATOM 1227 C CA . ASN A 1 160 ? -7.078 0.681 23.549 1.00 97.81 160 ASN A CA 1
ATOM 1228 C C . ASN A 1 160 ? -7.224 0.559 25.075 1.00 97.81 160 ASN A C 1
ATOM 1230 O O . ASN A 1 160 ? -8.344 0.563 25.589 1.00 97.81 160 ASN A O 1
ATOM 1234 N N . ALA A 1 161 ? -6.117 0.441 25.812 1.00 98.19 161 ALA A N 1
ATOM 1235 C CA . ALA A 1 161 ? -6.131 0.385 27.273 1.00 98.19 161 ALA A CA 1
ATOM 1236 C C . ALA A 1 161 ? -6.582 1.7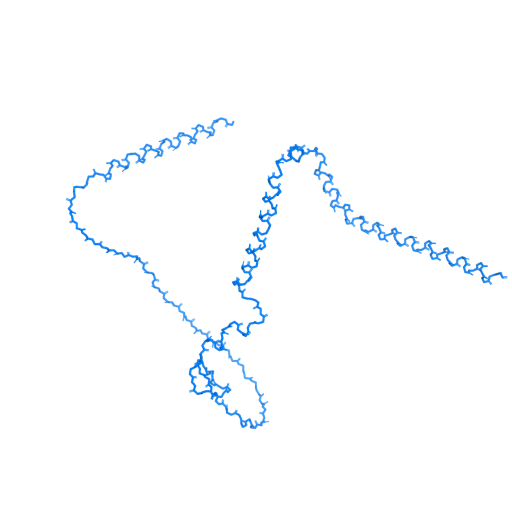21 27.885 1.00 98.19 161 ALA A C 1
ATOM 1238 O O . ALA A 1 161 ? -7.415 1.726 28.791 1.00 98.19 161 ALA A O 1
ATOM 1239 N N . ILE A 1 162 ? -6.108 2.848 27.344 1.00 98.12 162 ILE A N 1
ATOM 1240 C CA . ILE A 1 162 ? -6.552 4.194 27.723 1.00 98.12 162 ILE A CA 1
ATOM 1241 C C . ILE A 1 162 ? -8.057 4.331 27.474 1.00 98.12 162 ILE A C 1
ATOM 1243 O O . ILE A 1 162 ? -8.787 4.741 28.373 1.00 98.12 162 ILE A O 1
ATOM 1247 N N . ALA A 1 163 ? -8.551 3.919 26.304 1.00 98.19 163 ALA A N 1
ATOM 1248 C CA . ALA A 1 163 ? -9.974 3.969 25.980 1.00 98.19 163 ALA A CA 1
ATOM 1249 C C . ALA A 1 163 ? -10.832 3.119 26.937 1.00 98.19 163 ALA A C 1
ATOM 1251 O O . ALA A 1 163 ? -11.930 3.535 27.311 1.00 98.19 163 ALA A O 1
ATOM 1252 N N . LYS A 1 164 ? -10.341 1.947 27.369 1.00 97.94 164 LYS A N 1
ATOM 1253 C CA . LYS A 1 164 ? -11.009 1.120 28.390 1.00 97.94 164 LYS A CA 1
ATOM 1254 C C . LYS A 1 164 ? -11.067 1.822 29.746 1.00 97.94 164 LYS A C 1
ATOM 1256 O O . LYS A 1 164 ? -12.158 1.971 30.285 1.00 97.94 164 LYS A O 1
ATOM 1261 N N . LEU A 1 165 ? -9.935 2.330 30.235 1.00 98.12 165 LEU A N 1
ATOM 1262 C CA . LEU A 1 165 ? -9.869 3.052 31.511 1.00 98.12 165 LEU A CA 1
ATOM 1263 C C . LEU A 1 165 ? -10.766 4.295 31.520 1.00 98.12 165 LEU A C 1
ATOM 1265 O O . LEU A 1 165 ? -11.424 4.583 32.516 1.00 98.12 165 LEU A O 1
ATOM 1269 N N . VAL A 1 166 ? -10.812 5.037 30.412 1.00 98.19 166 VAL A N 1
ATOM 1270 C CA . VAL A 1 166 ? -11.704 6.195 30.274 1.00 98.19 166 VAL A CA 1
ATOM 1271 C C . VAL A 1 166 ? -13.167 5.756 30.310 1.00 98.19 166 VAL A C 1
ATOM 1273 O O . VAL A 1 166 ? -13.954 6.363 31.032 1.00 98.19 166 VAL A O 1
ATOM 1276 N N . ARG A 1 167 ? -13.538 4.682 29.599 1.00 97.75 167 ARG A N 1
ATOM 1277 C CA . ARG A 1 167 ? -14.906 4.139 29.627 1.00 97.75 167 ARG A CA 1
ATOM 1278 C C . ARG A 1 167 ? -15.326 3.737 31.041 1.00 97.75 167 ARG A C 1
ATOM 1280 O O . ARG A 1 167 ? -16.409 4.121 31.466 1.00 97.75 167 ARG A O 1
ATOM 1287 N N . GLU A 1 168 ? -14.481 3.007 31.763 1.00 97.38 168 GLU A N 1
ATOM 1288 C CA . GLU A 1 168 ? -14.750 2.578 33.143 1.00 97.38 168 GLU A CA 1
ATOM 1289 C C . GLU A 1 168 ? -14.922 3.774 34.082 1.00 97.38 168 GLU A C 1
ATOM 1291 O O . GLU A 1 168 ? -15.883 3.832 34.844 1.00 97.38 168 GL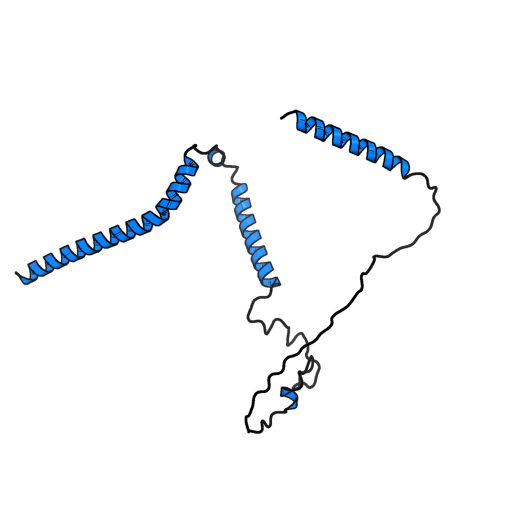U A O 1
ATOM 1296 N N . ARG A 1 169 ? -14.042 4.779 33.982 1.00 97.56 169 ARG A N 1
ATOM 1297 C CA . ARG A 1 169 ? -14.142 6.001 34.795 1.00 97.56 169 ARG A CA 1
ATOM 1298 C C . ARG A 1 169 ? -15.418 6.790 34.515 1.00 97.56 169 ARG A C 1
ATOM 1300 O O . ARG A 1 169 ? -16.023 7.302 35.452 1.00 97.56 169 ARG A O 1
ATOM 1307 N N . LEU A 1 170 ? -15.825 6.902 33.251 1.00 97.38 170 LEU A N 1
ATOM 1308 C CA . LEU A 1 170 ? -17.063 7.589 32.878 1.00 97.38 170 LEU A CA 1
ATOM 1309 C C . LEU A 1 170 ? -18.304 6.808 33.323 1.00 97.38 170 LEU A C 1
ATOM 1311 O O . LEU A 1 170 ? -19.250 7.420 33.810 1.00 97.38 170 LEU A O 1
ATOM 1315 N N . ALA A 1 171 ? -18.294 5.478 33.199 1.00 96.56 171 ALA A N 1
ATOM 1316 C CA . ALA A 1 171 ? -19.381 4.625 33.673 1.00 96.56 171 ALA A CA 1
ATOM 1317 C C . ALA A 1 171 ? -19.544 4.721 35.195 1.00 96.56 171 ALA A C 1
ATOM 1319 O O . ALA A 1 171 ? -20.640 5.008 35.658 1.00 96.56 171 ALA A O 1
ATOM 1320 N N . ALA A 1 172 ? -18.449 4.604 35.953 1.00 96.25 172 ALA A N 1
ATOM 1321 C CA . ALA A 1 172 ? -18.468 4.743 37.408 1.00 96.25 172 ALA A CA 1
ATOM 1322 C C . ALA A 1 172 ? -18.921 6.140 37.859 1.00 96.25 172 ALA A C 1
ATOM 1324 O O . ALA A 1 172 ? -19.598 6.276 38.873 1.00 96.25 172 ALA A O 1
ATOM 1325 N N . LYS A 1 173 ? -18.561 7.197 37.116 1.00 95.75 173 LYS A N 1
ATOM 1326 C CA . LYS A 1 173 ? -19.065 8.549 37.392 1.00 95.75 173 LYS A CA 1
ATOM 1327 C C . LYS A 1 173 ? -20.579 8.635 37.164 1.00 95.75 173 LYS A C 1
ATOM 1329 O O . LYS A 1 173 ? -21.277 9.172 38.011 1.00 95.75 173 LYS A O 1
ATOM 1334 N N . LYS A 1 174 ? -21.072 8.079 36.054 1.00 95.44 174 LYS A N 1
ATOM 1335 C CA . LYS A 1 174 ? -22.501 8.064 35.722 1.00 95.44 174 LYS A CA 1
ATOM 1336 C C . LYS A 1 174 ? -23.321 7.242 36.720 1.00 95.44 174 LYS A C 1
ATOM 1338 O O . LYS A 1 174 ? -24.412 7.655 37.071 1.00 95.44 174 LYS A O 1
ATOM 1343 N N . GLU A 1 175 ? -22.812 6.094 37.158 1.00 95.31 175 GLU A N 1
ATOM 1344 C CA . GLU A 1 175 ? -23.468 5.245 38.159 1.00 95.31 175 GLU A CA 1
ATOM 1345 C C . GLU A 1 175 ? -23.634 5.983 39.488 1.00 95.31 175 GLU A C 1
ATOM 1347 O O . GLU A 1 175 ? -24.742 6.041 40.002 1.00 95.31 175 GLU A O 1
ATOM 1352 N N . ARG A 1 176 ? -22.589 6.670 39.969 1.00 93.94 176 ARG A N 1
ATOM 1353 C CA . ARG A 1 176 ? -22.692 7.522 41.166 1.00 93.94 176 ARG A CA 1
ATOM 1354 C C . ARG A 1 176 ? -23.699 8.656 41.002 1.00 93.94 176 ARG A C 1
ATOM 1356 O O . ARG A 1 176 ? -24.469 8.912 41.912 1.00 93.94 176 ARG A O 1
ATOM 1363 N N . GLU A 1 177 ? -23.707 9.325 39.848 1.00 94.25 177 GLU A N 1
ATOM 1364 C CA . GLU A 1 177 ? -24.687 10.383 39.560 1.00 94.25 177 GLU A CA 1
ATOM 1365 C C . GLU A 1 177 ? -26.130 9.845 39.530 1.00 94.25 177 GLU A C 1
ATOM 1367 O O . GLU A 1 177 ? -27.049 10.579 39.879 1.00 94.25 177 GLU A O 1
ATOM 1372 N N . LEU A 1 178 ? -26.341 8.589 39.117 1.00 93.25 178 LEU A N 1
ATOM 1373 C CA . LEU A 1 178 ? -27.650 7.928 39.161 1.00 93.25 178 LEU A CA 1
ATOM 1374 C C . LEU A 1 178 ? -28.031 7.523 40.591 1.00 93.25 178 LEU A C 1
ATOM 1376 O O . LEU A 1 178 ? -29.140 7.819 41.017 1.00 93.25 178 LEU A O 1
ATOM 1380 N N . GLU A 1 179 ? -27.112 6.928 41.355 1.00 92.75 179 GLU A N 1
ATOM 1381 C CA . GLU A 1 179 ? -27.338 6.594 42.769 1.00 92.75 179 GLU A CA 1
ATOM 1382 C C . GLU A 1 179 ? -27.665 7.843 43.604 1.00 92.75 179 GLU A C 1
ATOM 1384 O O . GLU A 1 179 ? -28.562 7.812 44.443 1.00 92.75 179 GLU A O 1
ATOM 1389 N N . GLU A 1 180 ? -26.981 8.964 43.354 1.00 92.50 180 GLU A N 1
ATOM 1390 C CA . GLU A 1 180 ? -27.272 10.251 43.999 1.00 92.50 180 GLU A CA 1
ATOM 1391 C C . GLU A 1 180 ? -28.650 10.813 43.609 1.00 92.50 180 GLU A C 1
ATOM 1393 O O . GLU A 1 180 ? -29.278 11.478 44.430 1.00 92.50 180 GLU A O 1
ATOM 1398 N N . GLN A 1 181 ? -29.136 10.547 42.390 1.00 88.31 181 GLN A N 1
ATOM 1399 C CA . GLN A 1 181 ? -30.480 10.947 41.952 1.00 88.31 181 GLN A CA 1
ATOM 1400 C C . GLN A 1 181 ? -31.581 10.067 42.551 1.00 88.31 181 GLN A C 1
ATOM 1402 O O . GLN A 1 181 ? -32.645 10.585 42.866 1.00 88.31 181 GLN A O 1
ATOM 1407 N N . ASP A 1 182 ? -31.331 8.769 42.729 1.00 85.62 182 ASP A N 1
ATOM 1408 C CA . ASP A 1 182 ? -32.300 7.831 43.311 1.00 85.62 182 ASP A CA 1
ATOM 1409 C C . ASP A 1 182 ? -32.438 7.988 44.843 1.00 85.62 182 ASP A C 1
ATOM 1411 O O . ASP A 1 182 ? -33.435 7.562 45.429 1.00 85.62 182 ASP A O 1
ATOM 1415 N N . LEU A 1 183 ? -31.440 8.587 45.504 1.00 82.50 183 LEU A N 1
ATOM 1416 C CA . LEU A 1 183 ? -31.427 8.873 46.947 1.00 82.50 183 LEU A CA 1
ATOM 1417 C C . LEU A 1 183 ? -32.034 10.242 47.325 1.00 82.50 183 LEU A C 1
ATOM 1419 O O . LEU A 1 183 ? -32.172 10.515 48.522 1.00 82.50 183 LEU A O 1
ATOM 1423 N N . ALA A 1 184 ? -32.361 11.092 46.347 1.00 66.00 184 ALA A N 1
ATOM 1424 C CA . ALA A 1 184 ? -32.901 12.446 46.531 1.00 66.00 184 ALA A CA 1
ATOM 1425 C C . ALA A 1 184 ? -34.420 12.508 46.304 1.00 66.00 184 ALA A C 1
ATOM 1427 O O . ALA A 1 184 ? -35.081 13.275 47.045 1.00 66.00 184 ALA A O 1
#